Protein AF-A0A553PQ50-F1 (afdb_monomer_lite)

Foldseek 3Di:
DDLPVAFAFKAFPPDPDDSDTDGHLVVNVVCCCVPPHVQLLAGWIQQRQPRDIDGCNPHSCVNVVVNVVSVVVVVVVVVVVVVVVVVVVQVVDQLAAPPPRDTDSDVVVSVQVVCVVVVPCWDAAPPDRDIGNDPVVNVLVNLQVCVVVVNDAFDADPVPRDGHSDPVRSVLVVLVVVQPFPAAPVPRDTDSDPVVSVQCCQVPVDPDQPDADPVPRGGGSDPVVNVVCCLVPVQDQPCAAPPPRDGHSDPVVNVLVVCVVVVDFPDADPVDRDTHSDPVVNVVCCCPVVPPDDDDDDDDDDDDDPPPPDD

Secondary structure (DSSP, 8-state):
--GGGG---EEBSS-SS---EESSHHHHHHHHHHHT-S-GGG-EEE-TTT--EEE-SS-TTHHHHHHHHHHHHHHHHHHHHHHHHHHHHHHH--EE-TTT--EESSHHHHHHHHHHHH-TT-EE-TTSS-EES-HHHHHHHHHHHHHHTTSSPPEE-TTT--EESSHHHHHHHHTTTS---EE-TTT--EESSHHHHHHHHHHHT-----EE-TTT--EESSHHHHHHHHHHHTS---EE-TTT--EESSHHHHHHHHHHHH----EE-SSSS-EES-HHHHHHHHHHHS-TTS--------PPPS-SS--

Sequence (311 aa):
MRDYHLRGQFRCLYCESSNHIFKFPHEILDHYRTSHSSNVQDCRVHCPACQNILDLSEDPNTLASHYRECVWAKKRQRFKVTIQKRRETRKNDEFVCSECGKRYKSGQQLQFHMKTHTGEGMLFCPHCSYKTPNPSSLKLHVAKHLRDQGILPKEMCDLCGVEVRDKSSLKSHMNTHETQRWNCTFCDRPFKSQRYLDCHVARFHDKSETFKCDVCAKGFSTTFLLKDHKRRNHQERTFKCAHCGKMMYSKNNLIAHERIHTGENPYSCQLCDYTCKSSSTLSLHRKFIHNHGKNLTDHPLQIPDKNELLN

InterPro domains:
  IPR013087 Zinc finger C2H2-type [PF00096] (157-177)
  IPR013087 Zinc finger C2H2-type [PF00096] (211-234)
  IPR013087 Zinc finger C2H2-type [PF00096] (239-261)
  IPR013087 Zinc finger C2H2-type [PF13912] (95-117)
  IPR013087 Zinc finger C2H2-type [PS00028] (97-117)
  IPR013087 Zinc finger C2H2-type [PS00028] (157-177)
  IPR013087 Zinc finger C2H2-type [PS00028] (184-205)
  IPR013087 Zinc finger C2H2-type [PS00028] (241-261)
  IPR013087 Zinc finger C2H2-type [PS00028] (269-290)
  IPR013087 Zinc finger C2H2-type [PS50157] (95-122)
  IPR013087 Zinc finger C2H2-type [PS50157] (155-182)
  IPR013087 Zinc finger C2H2-type [PS50157] (211-239)
  IPR013087 Zinc finger C2H2-type [PS50157] (239-266)
  IPR013087 Zinc finger C2H2-type [PS50157] (267-295)
  IPR013087 Zinc finger C2H2-type [SM00355] (10-36)
  IPR013087 Zinc finger C2H2-type [SM00355] (95-117)
  IPR013087 Zinc finger C2H2-type [SM00355] (123-145)
  IPR013087 Zinc finger C2H2-type [SM00355] (155-177)
  IPR013087 Zinc finger C2H2-type [SM00355] (182-205)
  IPR013087 Zinc finger C2H2-type [SM00355] (211-234)

Structure (mmCIF, N/CA/C/O backbone):
data_AF-A0A553PQ50-F1
#
_entry.id   AF-A0A553PQ50-F1
#
loop_
_atom_site.group_PDB
_atom_site.id
_atom_site.type_symbol
_atom_site.label_atom_id
_atom_site.label_alt_id
_atom_site.label_comp_id
_atom_site.label_asym_id
_atom_site.label_entity_id
_atom_site.label_seq_id
_atom_site.pdbx_PDB_ins_code
_atom_site.Cartn_x
_atom_site.Cartn_y
_atom_site.Cartn_z
_atom_site.occupancy
_atom_site.B_iso_or_equiv
_atom_site.auth_seq_id
_atom_site.auth_comp_id
_atom_site.auth_asym_id
_atom_site.auth_atom_id
_atom_site.pdbx_PDB_model_num
ATOM 1 N N . MET A 1 1 ? 27.580 9.998 -26.526 1.00 39.69 1 MET A N 1
ATOM 2 C CA . MET A 1 1 ? 26.784 8.869 -25.983 1.00 39.69 1 MET A CA 1
ATOM 3 C C . MET A 1 1 ? 27.608 7.603 -26.148 1.00 39.69 1 MET A C 1
ATOM 5 O O . MET A 1 1 ? 28.292 7.483 -27.147 1.00 39.69 1 MET A O 1
ATOM 9 N N . ARG A 1 2 ? 27.662 6.719 -25.150 1.00 37.12 2 ARG A N 1
ATOM 10 C CA . ARG A 1 2 ? 28.652 5.630 -25.114 1.00 37.12 2 ARG A CA 1
ATOM 11 C C . ARG A 1 2 ? 28.293 4.488 -26.095 1.00 37.12 2 ARG A C 1
ATOM 13 O O . ARG A 1 2 ? 27.432 3.670 -25.778 1.00 37.12 2 ARG A O 1
ATOM 20 N N . ASP A 1 3 ? 28.983 4.394 -27.235 1.00 40.25 3 ASP A N 1
ATOM 21 C CA . ASP A 1 3 ? 28.767 3.412 -28.326 1.00 40.25 3 ASP A CA 1
ATOM 22 C C . ASP A 1 3 ? 29.141 1.943 -28.009 1.00 40.25 3 ASP A C 1
ATOM 24 O O . ASP A 1 3 ? 29.137 1.082 -28.890 1.00 40.25 3 ASP A O 1
ATOM 28 N N . TYR A 1 4 ? 29.373 1.585 -26.737 1.00 47.25 4 TYR A N 1
ATOM 29 C CA . TYR A 1 4 ? 29.719 0.212 -26.318 1.00 47.25 4 TYR A CA 1
ATOM 30 C C . TYR A 1 4 ? 28.674 -0.860 -26.693 1.00 47.25 4 TYR A C 1
ATOM 32 O O . TYR A 1 4 ? 28.953 -2.053 -26.597 1.00 47.25 4 TYR A O 1
ATOM 40 N N . HIS A 1 5 ? 27.470 -0.456 -27.108 1.00 53.69 5 HIS A N 1
ATOM 41 C CA . HIS A 1 5 ? 26.366 -1.355 -27.459 1.00 53.69 5 HIS A CA 1
ATOM 42 C C . HIS A 1 5 ? 26.395 -1.813 -28.927 1.00 53.69 5 HIS A C 1
ATOM 44 O O . HIS A 1 5 ? 25.582 -2.655 -29.301 1.00 53.69 5 HIS A O 1
ATOM 50 N N . LEU A 1 6 ? 27.323 -1.286 -29.738 1.00 58.38 6 LEU A N 1
ATOM 51 C CA . LEU A 1 6 ? 27.458 -1.601 -31.165 1.00 58.38 6 LEU A CA 1
ATOM 52 C C . LEU A 1 6 ? 28.662 -2.470 -31.513 1.00 58.38 6 LEU A C 1
ATOM 54 O O . LEU A 1 6 ? 29.068 -2.540 -32.670 1.00 58.38 6 LEU A O 1
ATOM 58 N N . ARG A 1 7 ? 29.213 -3.172 -30.526 1.00 63.84 7 ARG A N 1
ATOM 59 C CA . ARG A 1 7 ? 30.309 -4.104 -30.768 1.00 63.84 7 ARG A CA 1
ATOM 60 C C . ARG A 1 7 ? 29.831 -5.255 -31.665 1.00 63.84 7 ARG A C 1
ATOM 62 O O . ARG A 1 7 ? 28.860 -5.940 -31.337 1.00 63.84 7 ARG A O 1
ATOM 69 N N . GLY A 1 8 ? 30.497 -5.453 -32.795 1.00 68.50 8 GLY A N 1
ATOM 70 C CA . GLY A 1 8 ? 30.198 -6.487 -33.790 1.00 68.50 8 GLY A CA 1
ATOM 71 C C . GLY A 1 8 ? 31.472 -6.988 -34.471 1.00 68.50 8 GLY A C 1
ATOM 72 O O . GLY A 1 8 ? 32.561 -6.548 -34.121 1.00 68.50 8 GLY A O 1
ATOM 73 N N . GLN A 1 9 ? 31.347 -7.933 -35.403 1.00 76.50 9 GLN A N 1
ATOM 74 C CA . GLN A 1 9 ? 32.441 -8.330 -36.299 1.00 76.50 9 GLN A CA 1
ATOM 75 C C . GLN A 1 9 ? 32.104 -7.830 -37.705 1.00 76.50 9 GLN A C 1
ATOM 77 O O . GLN A 1 9 ? 31.418 -8.523 -38.453 1.00 76.50 9 GLN A O 1
ATOM 82 N N . PHE A 1 10 ? 32.524 -6.611 -38.034 1.00 71.25 10 PHE A N 1
ATOM 83 C CA . PHE A 1 10 ? 32.311 -6.015 -39.355 1.00 71.25 10 PHE A CA 1
ATOM 84 C C . PHE A 1 10 ? 33.484 -6.381 -40.266 1.00 71.25 10 PHE A C 1
ATOM 86 O O . PHE A 1 10 ? 34.632 -6.347 -39.827 1.00 71.25 10 PHE A O 1
ATOM 93 N N . ARG A 1 11 ? 33.203 -6.751 -41.516 1.00 71.44 11 ARG A N 1
ATOM 94 C CA . ARG A 1 11 ? 34.217 -7.143 -42.506 1.00 71.44 11 ARG A CA 1
ATOM 95 C C . ARG A 1 11 ? 34.053 -6.307 -43.766 1.00 71.44 11 ARG A C 1
ATOM 97 O O . ARG A 1 11 ? 32.920 -6.096 -44.200 1.00 71.44 11 ARG A O 1
ATOM 104 N N . CYS A 1 12 ? 35.169 -5.839 -44.318 1.00 68.75 12 CYS A N 1
ATOM 105 C CA . CYS A 1 12 ? 35.185 -5.133 -45.596 1.00 68.75 12 CYS A CA 1
ATOM 106 C C . CYS A 1 12 ? 34.974 -6.133 -46.738 1.00 68.75 12 CYS A C 1
ATOM 108 O O . CYS A 1 12 ? 35.601 -7.189 -46.749 1.00 68.75 12 CYS A O 1
ATOM 110 N N . LEU A 1 13 ? 34.093 -5.801 -47.682 1.00 67.62 13 LEU A N 1
ATOM 111 C CA . LEU A 1 13 ? 33.794 -6.635 -48.849 1.00 67.62 13 LEU A CA 1
ATOM 112 C C . LEU A 1 13 ? 34.764 -6.439 -50.023 1.00 67.62 13 LEU A C 1
ATOM 114 O O . LEU A 1 13 ? 34.753 -7.241 -50.946 1.00 67.62 13 LEU A O 1
ATOM 118 N N . TYR A 1 14 ? 35.598 -5.397 -49.983 1.00 67.25 14 TYR A N 1
ATOM 119 C CA . TYR A 1 14 ? 36.472 -4.980 -51.088 1.00 67.25 14 TYR A CA 1
ATOM 120 C C . TYR A 1 14 ? 37.942 -5.380 -50.874 1.00 67.25 14 TYR A C 1
ATOM 122 O O . TYR A 1 14 ? 38.791 -5.122 -51.724 1.00 67.25 14 TYR A O 1
ATOM 130 N N . CYS A 1 15 ? 38.256 -6.020 -49.744 1.00 68.00 15 CYS A N 1
ATOM 131 C CA . CYS A 1 15 ? 39.569 -6.592 -49.461 1.00 68.00 15 CYS A CA 1
ATOM 132 C C . CYS A 1 15 ? 39.509 -8.112 -49.638 1.00 68.00 15 CYS A C 1
ATOM 134 O O . CYS A 1 15 ? 39.117 -8.825 -48.717 1.00 68.00 15 CYS A O 1
ATOM 136 N N . GLU A 1 16 ? 39.912 -8.627 -50.800 1.00 55.59 16 GLU A N 1
ATOM 137 C CA . GLU A 1 16 ? 39.861 -10.073 -51.084 1.00 55.59 16 GLU A CA 1
ATOM 138 C C . GLU A 1 16 ? 40.948 -10.897 -50.361 1.00 55.59 16 GLU A C 1
ATOM 140 O O . GLU A 1 16 ? 40.916 -12.125 -50.393 1.00 55.59 16 GLU A O 1
ATOM 145 N N . SER A 1 17 ? 41.894 -10.261 -49.660 1.00 52.09 17 SER A N 1
ATOM 146 C CA . SER A 1 17 ? 43.064 -10.946 -49.079 1.00 52.09 17 SER A CA 1
ATOM 147 C C . SER A 1 17 ? 43.428 -10.551 -47.643 1.00 52.09 17 SER A C 1
ATOM 149 O O . SER A 1 17 ? 44.344 -11.136 -47.063 1.00 52.09 17 SER A O 1
ATOM 151 N N . SER A 1 18 ? 42.694 -9.635 -47.007 1.00 52.84 18 SER A N 1
ATOM 152 C CA . SER A 1 18 ? 42.950 -9.243 -45.619 1.00 52.84 18 SER A CA 1
ATOM 153 C C . SER A 1 18 ? 41.698 -9.377 -44.750 1.00 52.84 18 SER A C 1
ATOM 155 O O . SER A 1 18 ? 40.698 -8.683 -44.913 1.00 52.84 18 SER A O 1
ATOM 157 N N . ASN A 1 19 ? 41.763 -10.294 -43.778 1.00 57.00 19 ASN A N 1
ATOM 158 C CA . ASN A 1 19 ? 40.753 -10.520 -42.735 1.00 57.00 19 ASN A CA 1
ATOM 159 C C . ASN A 1 19 ? 40.689 -9.334 -41.745 1.00 57.00 19 ASN A C 1
ATOM 161 O 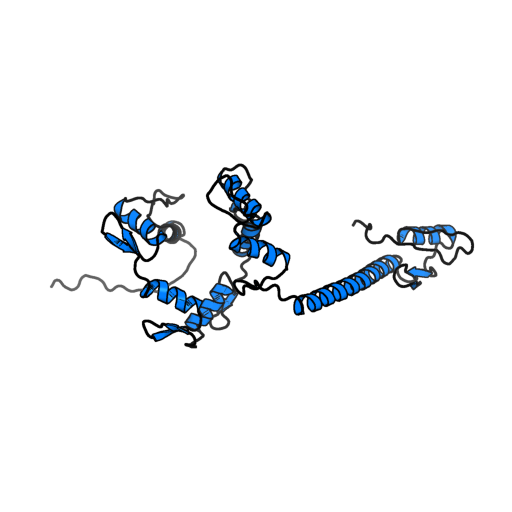O . ASN A 1 19 ? 40.870 -9.502 -40.537 1.00 57.00 19 ASN A O 1
ATOM 165 N N . HIS A 1 20 ? 40.452 -8.115 -42.228 1.00 63.72 20 HIS A N 1
ATOM 166 C CA . HIS A 1 20 ? 40.243 -6.965 -41.359 1.00 63.72 20 HIS A CA 1
ATOM 167 C C . HIS A 1 20 ? 38.861 -7.072 -40.707 1.00 63.72 20 HIS A C 1
ATOM 169 O O . HIS A 1 20 ? 37.821 -6.882 -41.340 1.00 63.72 20 HIS A O 1
ATOM 175 N N . ILE A 1 21 ? 38.864 -7.431 -39.421 1.00 68.81 21 ILE A N 1
ATOM 176 C CA . ILE A 1 21 ? 37.671 -7.475 -38.577 1.00 68.81 21 ILE A CA 1
ATOM 177 C C . ILE A 1 21 ? 37.628 -6.194 -37.754 1.00 68.81 21 ILE A C 1
ATOM 179 O O . ILE A 1 21 ? 38.450 -5.987 -36.860 1.00 68.81 21 ILE A O 1
ATOM 183 N N . PHE A 1 22 ? 36.620 -5.373 -38.015 1.00 75.62 22 PHE A N 1
ATOM 184 C CA . PHE A 1 22 ? 36.361 -4.147 -37.276 1.00 75.62 22 PHE A CA 1
ATOM 185 C C . PHE A 1 22 ? 35.347 -4.409 -36.164 1.00 75.62 22 PHE A C 1
ATOM 187 O O . PHE A 1 22 ? 34.408 -5.197 -36.322 1.00 75.62 22 PHE A O 1
ATOM 194 N N . LYS A 1 23 ? 35.555 -3.776 -35.009 1.00 71.06 23 LYS A N 1
ATOM 195 C CA . LYS A 1 23 ? 34.720 -3.950 -33.813 1.00 71.06 23 LYS A CA 1
ATOM 196 C C . LYS A 1 23 ? 33.547 -2.983 -33.804 1.00 71.06 23 LYS A C 1
ATOM 198 O O . LYS A 1 23 ? 32.521 -3.306 -33.198 1.00 71.06 23 LYS A O 1
ATOM 203 N N . PHE A 1 24 ? 33.689 -1.834 -34.459 1.00 73.69 24 PHE A N 1
ATOM 204 C CA . PHE A 1 24 ? 32.673 -0.790 -34.504 1.00 73.69 24 PHE A CA 1
ATOM 205 C C . PHE A 1 24 ? 32.328 -0.364 -35.941 1.00 73.69 24 PHE A C 1
ATOM 207 O O . PHE A 1 24 ? 33.191 -0.402 -36.816 1.00 73.69 24 PHE A O 1
ATOM 214 N N . PRO A 1 25 ? 31.085 0.105 -36.185 1.00 69.94 25 PRO A N 1
ATOM 215 C CA . PRO A 1 25 ? 30.659 0.583 -37.504 1.00 69.94 25 PRO A CA 1
ATOM 216 C C . PRO A 1 25 ? 31.493 1.736 -38.080 1.00 69.94 25 PRO A C 1
ATOM 218 O O . PRO A 1 25 ? 31.626 1.833 -39.292 1.00 69.94 25 PRO A O 1
ATOM 221 N N . HIS A 1 26 ? 32.046 2.618 -37.240 1.00 72.19 26 HIS A N 1
ATOM 222 C CA . HIS A 1 26 ? 32.852 3.745 -37.724 1.00 72.19 26 HIS A CA 1
ATOM 223 C C . HIS A 1 26 ? 34.223 3.289 -38.247 1.00 72.19 26 HIS A C 1
ATOM 225 O O . HIS A 1 26 ? 34.687 3.800 -39.255 1.00 72.19 26 HIS A O 1
ATOM 231 N N . GLU A 1 27 ? 34.828 2.270 -37.627 1.00 73.88 27 GLU A N 1
ATOM 232 C CA . GLU A 1 27 ? 36.163 1.780 -37.999 1.00 73.88 27 GLU A CA 1
ATOM 233 C C . GLU A 1 27 ? 36.188 1.199 -39.424 1.00 73.88 27 GLU A C 1
ATOM 235 O O . GLU A 1 27 ? 37.148 1.404 -40.160 1.00 73.88 27 GLU A O 1
ATOM 240 N N . ILE A 1 28 ? 35.121 0.502 -39.836 1.00 73.75 28 ILE A N 1
ATOM 241 C CA . ILE A 1 28 ? 35.016 -0.036 -41.201 1.00 73.75 28 ILE A CA 1
ATOM 242 C C . ILE A 1 28 ? 34.758 1.064 -42.240 1.00 73.75 28 ILE A C 1
ATOM 244 O O . ILE A 1 28 ? 35.272 0.989 -43.355 1.00 73.75 28 ILE A O 1
ATOM 248 N N . LEU A 1 29 ? 34.006 2.103 -41.868 1.00 71.56 29 LEU A N 1
ATOM 249 C CA . LEU A 1 29 ? 33.758 3.266 -42.721 1.00 71.56 29 LEU A CA 1
ATOM 250 C C . LEU A 1 29 ? 35.037 4.079 -42.948 1.00 71.56 29 LEU A C 1
ATOM 252 O O . LEU A 1 29 ? 35.326 4.468 -44.078 1.00 71.56 29 LEU A O 1
ATOM 256 N N . ASP A 1 30 ? 35.828 4.290 -41.896 1.00 73.62 30 ASP A N 1
ATOM 257 C CA . ASP A 1 30 ? 37.112 4.989 -41.987 1.00 73.62 30 ASP A CA 1
ATOM 258 C C . ASP A 1 30 ? 38.142 4.175 -42.784 1.00 73.62 30 ASP A C 1
ATOM 260 O O . ASP A 1 30 ? 38.882 4.732 -43.598 1.00 73.62 30 ASP A O 1
ATOM 264 N N . HIS A 1 31 ? 38.145 2.846 -42.639 1.00 77.38 31 HIS A N 1
ATOM 265 C CA . HIS A 1 31 ? 38.958 1.965 -43.478 1.00 77.38 31 HIS A CA 1
ATOM 266 C C . HIS A 1 31 ? 38.579 2.055 -44.965 1.00 77.38 31 HIS A C 1
ATOM 268 O O . HIS A 1 31 ? 39.462 2.205 -45.808 1.00 77.38 31 HIS A O 1
ATOM 274 N N . TYR A 1 32 ? 37.284 2.038 -45.305 1.00 71.50 32 TYR A N 1
ATOM 275 C CA . TYR A 1 32 ? 36.842 2.169 -46.699 1.00 71.50 32 TYR A CA 1
ATOM 276 C C . TYR A 1 32 ? 37.258 3.513 -47.315 1.00 71.50 32 TYR A C 1
ATOM 278 O O . TYR A 1 32 ? 37.795 3.546 -48.425 1.00 71.50 32 TYR A O 1
ATOM 286 N N . ARG A 1 33 ? 37.092 4.607 -46.557 1.00 72.38 33 ARG A N 1
ATOM 287 C CA . ARG A 1 33 ? 37.482 5.967 -46.972 1.00 72.38 33 ARG A CA 1
ATOM 288 C C . ARG A 1 33 ? 38.969 6.113 -47.268 1.00 72.38 33 ARG A C 1
ATOM 290 O O . ARG A 1 33 ? 39.347 6.883 -48.142 1.00 72.38 33 ARG A O 1
ATOM 297 N N . THR A 1 34 ? 39.800 5.413 -46.504 1.00 74.56 34 THR A N 1
ATOM 298 C CA . THR A 1 34 ? 41.263 5.515 -46.585 1.00 74.56 34 THR A CA 1
ATOM 299 C C . THR A 1 34 ? 41.877 4.528 -47.572 1.00 74.56 34 THR A C 1
ATOM 301 O O . THR A 1 34 ? 42.921 4.829 -48.140 1.00 74.56 34 THR A O 1
ATOM 304 N N . SER A 1 35 ? 41.249 3.366 -47.782 1.00 73.00 35 SER A N 1
ATOM 305 C CA . SER A 1 35 ? 41.854 2.243 -48.516 1.00 73.00 35 SER A CA 1
ATOM 306 C C . SER A 1 35 ? 41.214 1.958 -49.880 1.00 73.00 35 SER A C 1
ATOM 308 O O . SER A 1 35 ? 41.846 1.299 -50.701 1.00 73.00 35 SER A O 1
ATOM 310 N N . HIS A 1 36 ? 39.986 2.428 -50.141 1.00 71.62 36 HIS A N 1
ATOM 311 C CA . HIS A 1 36 ? 39.254 2.106 -51.376 1.00 71.62 36 HIS A CA 1
ATOM 312 C C . HIS A 1 36 ? 38.757 3.338 -52.134 1.00 71.62 36 HIS A C 1
ATOM 314 O O . HIS A 1 36 ? 39.056 3.485 -53.315 1.00 71.62 36 HIS A O 1
ATOM 320 N N . SER A 1 37 ? 38.002 4.226 -51.485 1.00 68.06 37 SER A N 1
ATOM 321 C CA . SER A 1 37 ? 37.485 5.441 -52.123 1.00 68.06 37 SER A CA 1
ATOM 322 C C . SER A 1 37 ? 37.108 6.482 -51.080 1.00 68.06 37 SER A C 1
ATOM 324 O O . SER A 1 37 ? 36.433 6.171 -50.100 1.00 68.06 37 SER A O 1
ATOM 326 N N . SER A 1 38 ? 37.474 7.741 -51.324 1.00 61.09 38 SER A N 1
ATOM 327 C CA . SER A 1 38 ? 37.034 8.882 -50.515 1.00 61.09 38 SER A CA 1
ATOM 328 C C . SER A 1 38 ? 35.525 9.142 -50.631 1.00 61.09 38 SER A C 1
ATOM 330 O O . SER A 1 38 ? 34.949 9.775 -49.743 1.00 61.09 38 SER A O 1
ATOM 332 N N . ASN A 1 39 ? 34.871 8.621 -51.679 1.00 61.19 39 ASN A N 1
ATOM 333 C CA . ASN A 1 39 ? 33.424 8.671 -51.849 1.00 61.19 39 ASN A CA 1
ATOM 334 C C . ASN A 1 39 ? 32.764 7.392 -51.297 1.00 61.19 39 ASN A C 1
ATOM 336 O O . ASN A 1 39 ? 32.959 6.293 -51.816 1.00 61.19 39 ASN A O 1
ATOM 340 N N . VAL A 1 40 ? 31.961 7.547 -50.240 1.00 60.84 40 VAL A N 1
ATOM 341 C CA . VAL A 1 40 ? 31.253 6.450 -49.547 1.00 60.84 40 VAL A CA 1
ATOM 342 C C . VAL A 1 40 ? 29.993 6.009 -50.314 1.00 60.84 40 VAL A C 1
ATOM 344 O O . VAL A 1 40 ? 29.354 5.043 -49.910 1.00 60.84 40 VAL A O 1
ATOM 347 N N . GLN A 1 41 ? 29.659 6.667 -51.435 1.00 58.38 41 GLN A N 1
ATOM 348 C CA . GLN A 1 41 ? 28.429 6.418 -52.194 1.00 58.38 41 GLN A CA 1
ATOM 349 C C . GLN A 1 41 ? 28.263 4.981 -52.710 1.00 58.38 41 GLN A C 1
ATOM 351 O O . GLN A 1 41 ? 27.136 4.537 -52.859 1.00 58.38 41 GLN A O 1
ATOM 356 N N . ASP A 1 42 ? 29.359 4.242 -52.905 1.00 60.31 42 ASP A N 1
ATOM 357 C CA . ASP A 1 42 ? 29.334 2.838 -53.342 1.00 60.31 42 ASP A CA 1
ATOM 358 C C . ASP A 1 42 ? 29.702 1.848 -52.222 1.00 60.31 42 ASP A C 1
ATOM 360 O O . ASP A 1 42 ? 29.974 0.674 -52.481 1.00 60.31 42 ASP A O 1
ATOM 364 N N . CYS A 1 43 ? 29.769 2.301 -50.965 1.00 65.25 43 CYS A N 1
ATOM 365 C CA . CYS A 1 43 ? 30.226 1.475 -49.852 1.00 65.25 43 CYS A CA 1
ATOM 366 C C . CYS A 1 43 ? 29.149 0.467 -49.427 1.00 65.25 43 CYS A C 1
ATOM 368 O O . CYS A 1 43 ? 28.159 0.823 -48.782 1.00 65.25 43 CYS A O 1
ATOM 370 N N . ARG A 1 44 ? 29.377 -0.815 -49.737 1.00 69.19 44 ARG A N 1
ATOM 371 C CA . ARG A 1 44 ? 28.526 -1.930 -49.300 1.00 69.19 44 ARG A CA 1
ATOM 372 C C . ARG A 1 44 ? 29.138 -2.678 -48.124 1.00 69.19 44 ARG A C 1
ATOM 374 O O . ARG A 1 44 ? 30.275 -3.144 -48.191 1.00 69.19 44 ARG A O 1
ATOM 381 N N . VAL A 1 45 ? 28.367 -2.842 -47.048 1.00 68.56 45 VAL A N 1
ATOM 382 C CA . VAL A 1 45 ? 28.823 -3.520 -45.822 1.00 68.56 45 VAL A CA 1
ATOM 383 C C . VAL A 1 45 ? 27.804 -4.560 -45.360 1.00 68.56 45 VAL A C 1
ATOM 385 O O . VAL A 1 45 ? 26.602 -4.300 -45.328 1.00 68.56 45 VAL A O 1
ATOM 388 N N . HIS A 1 46 ? 28.275 -5.739 -44.942 1.00 70.25 46 HIS A N 1
ATOM 389 C CA . HIS A 1 46 ? 27.418 -6.732 -44.290 1.00 70.25 46 HIS A CA 1
ATOM 390 C C . HIS A 1 46 ? 27.090 -6.339 -42.850 1.00 70.25 46 HIS A C 1
ATOM 392 O O . HIS A 1 46 ? 27.975 -6.086 -42.030 1.00 70.25 46 HIS A O 1
ATOM 398 N N . CYS A 1 47 ? 25.807 -6.406 -42.500 1.00 72.75 47 CYS A N 1
ATOM 399 C CA . CYS A 1 47 ? 25.368 -6.304 -41.116 1.00 72.75 47 CYS A CA 1
ATOM 400 C C . CYS A 1 47 ? 25.733 -7.588 -40.335 1.00 72.75 47 CYS A C 1
ATOM 402 O O . CYS A 1 47 ? 25.203 -8.655 -40.650 1.00 72.75 47 CYS A O 1
ATOM 404 N N . PRO A 1 48 ? 26.532 -7.532 -39.251 1.00 69.19 48 PRO A N 1
ATOM 405 C CA . PRO A 1 48 ? 26.921 -8.730 -38.493 1.00 69.19 48 PRO A CA 1
ATOM 406 C C . PRO A 1 48 ? 25.742 -9.443 -37.817 1.00 69.19 48 PRO A C 1
ATOM 408 O O . PRO A 1 48 ? 25.842 -10.608 -37.435 1.00 69.19 48 PRO A O 1
ATOM 411 N N . ALA A 1 49 ? 24.621 -8.738 -37.627 1.00 69.56 49 ALA A N 1
ATOM 412 C CA . ALA A 1 49 ? 23.443 -9.292 -36.979 1.00 69.56 49 ALA A CA 1
ATOM 413 C C . ALA A 1 49 ? 22.540 -10.056 -37.955 1.00 69.56 49 ALA A C 1
ATOM 415 O O . ALA A 1 49 ? 22.071 -11.126 -37.578 1.00 69.56 49 ALA A O 1
ATOM 416 N N . CYS A 1 50 ? 22.259 -9.549 -39.157 1.00 72.75 50 CYS A N 1
ATOM 417 C CA . CYS A 1 50 ? 21.329 -10.178 -40.113 1.00 72.75 50 CYS A CA 1
ATOM 418 C C . CYS A 1 50 ? 21.983 -10.682 -41.404 1.00 72.75 50 CYS A C 1
ATOM 420 O O . CYS A 1 50 ? 21.293 -11.322 -42.182 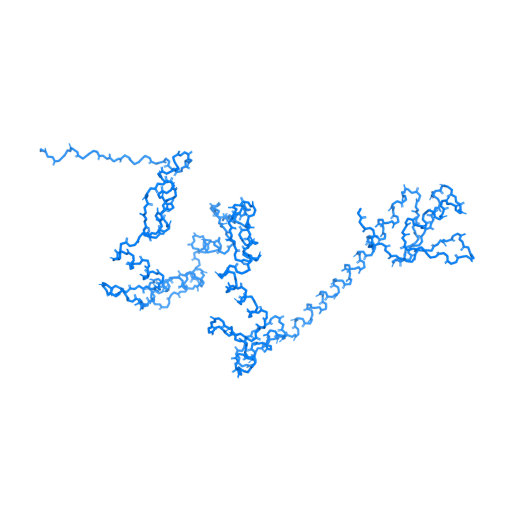1.00 72.75 50 CYS A O 1
ATOM 422 N N . GLN A 1 51 ? 23.275 -10.418 -41.613 1.00 69.12 51 GLN A N 1
ATOM 423 C CA . GLN A 1 51 ? 24.044 -10.715 -42.830 1.00 69.12 51 GLN A CA 1
ATOM 424 C C . GLN A 1 51 ? 23.562 -10.003 -44.106 1.00 69.12 51 GLN A C 1
ATOM 426 O O . GLN A 1 51 ? 24.209 -10.131 -45.142 1.00 69.12 51 GLN A O 1
ATOM 431 N N . ASN A 1 52 ? 22.512 -9.179 -44.037 1.00 72.44 52 ASN A N 1
ATOM 432 C CA . ASN A 1 52 ? 22.082 -8.355 -45.165 1.00 72.44 52 ASN A CA 1
ATOM 433 C C . ASN A 1 52 ? 23.166 -7.339 -45.549 1.00 72.44 52 ASN A C 1
ATOM 435 O O . ASN A 1 52 ? 23.856 -6.796 -44.679 1.00 72.44 52 ASN A O 1
ATOM 439 N N . ILE A 1 53 ? 23.287 -7.096 -46.853 1.00 69.38 53 ILE A N 1
ATOM 440 C CA . ILE A 1 53 ? 24.153 -6.065 -47.425 1.00 69.38 53 ILE A CA 1
ATOM 441 C C . ILE A 1 53 ? 23.421 -4.729 -47.307 1.00 69.38 53 ILE A C 1
ATOM 443 O O . ILE A 1 53 ? 22.260 -4.623 -47.699 1.00 69.38 53 ILE A O 1
ATOM 447 N N . LEU A 1 54 ? 24.093 -3.736 -46.736 1.00 69.50 54 LEU A N 1
ATOM 448 C CA . LEU A 1 54 ? 23.603 -2.367 -46.641 1.00 69.50 54 LEU A CA 1
ATOM 449 C C . LEU A 1 54 ? 24.378 -1.503 -47.624 1.00 69.50 54 LEU A C 1
ATOM 451 O O . LEU A 1 54 ? 25.610 -1.553 -47.632 1.00 69.50 54 LEU A O 1
ATOM 455 N N . ASP A 1 55 ? 23.640 -0.739 -48.420 1.00 66.62 55 ASP A N 1
ATOM 456 C CA . ASP A 1 55 ? 24.179 0.312 -49.272 1.00 66.62 55 ASP A CA 1
ATOM 457 C C . ASP A 1 55 ? 24.209 1.618 -48.466 1.00 66.62 55 ASP A C 1
ATOM 459 O O . ASP A 1 55 ? 23.196 2.006 -47.880 1.00 66.62 55 ASP A O 1
ATOM 463 N N . LEU A 1 56 ? 25.384 2.238 -48.349 1.00 64.69 56 LEU A N 1
ATOM 464 C CA . LEU A 1 56 ? 25.602 3.432 -47.524 1.00 64.69 56 LEU A CA 1
ATOM 465 C C . LEU A 1 56 ? 25.608 4.717 -48.363 1.00 64.69 56 LEU A C 1
ATOM 467 O O . LEU A 1 56 ? 26.127 5.739 -47.908 1.00 64.69 56 LEU A O 1
ATOM 471 N N . SER A 1 57 ? 25.010 4.661 -49.558 1.00 58.47 57 SER A N 1
ATOM 472 C CA . SER A 1 57 ? 24.980 5.747 -50.538 1.00 58.47 57 SER A CA 1
ATOM 473 C C . SER A 1 57 ? 24.362 7.060 -50.044 1.00 58.47 57 SER A C 1
ATOM 475 O O . SER A 1 57 ? 24.768 8.131 -50.499 1.00 58.47 57 SER A O 1
ATOM 477 N N . GLU A 1 58 ? 23.429 6.997 -49.087 1.00 54.75 58 GLU A N 1
ATOM 478 C CA . GLU A 1 58 ? 22.633 8.153 -48.647 1.00 54.75 58 GLU A CA 1
ATOM 479 C C . GLU A 1 58 ? 23.090 8.791 -47.316 1.00 54.75 58 GLU A C 1
ATOM 481 O O . GLU A 1 58 ? 23.023 10.011 -47.178 1.00 54.75 58 GLU A O 1
ATOM 486 N N . ASP A 1 59 ? 23.575 8.020 -46.332 1.00 61.94 59 ASP A N 1
ATOM 487 C CA . ASP A 1 59 ? 24.068 8.558 -45.047 1.00 61.94 59 ASP A CA 1
ATOM 488 C C . ASP A 1 59 ? 25.015 7.562 -44.341 1.00 61.94 59 ASP A C 1
ATOM 490 O O . ASP A 1 59 ? 24.599 6.446 -44.024 1.00 61.94 59 ASP A O 1
ATOM 494 N N . PRO A 1 60 ? 26.260 7.945 -43.992 1.00 60.25 60 PRO A N 1
ATOM 495 C CA . PRO A 1 60 ? 27.205 7.096 -43.255 1.00 60.25 60 PRO A CA 1
ATOM 496 C C . PRO A 1 60 ? 26.693 6.572 -41.897 1.00 60.25 60 PRO A C 1
ATOM 498 O O . PRO A 1 60 ? 27.189 5.559 -41.399 1.00 60.25 60 PRO A O 1
ATOM 501 N N . ASN A 1 61 ? 25.705 7.222 -41.269 1.00 65.75 61 ASN A N 1
ATOM 502 C CA . ASN A 1 61 ? 25.138 6.775 -39.990 1.00 65.75 61 ASN A CA 1
ATOM 503 C C . ASN A 1 61 ? 24.097 5.651 -40.133 1.00 65.75 61 ASN A C 1
ATOM 505 O O . ASN A 1 61 ? 23.724 5.031 -39.125 1.00 65.75 61 ASN A O 1
ATOM 509 N N . THR A 1 62 ? 23.658 5.338 -41.357 1.00 70.00 62 THR A N 1
ATOM 510 C CA . THR A 1 62 ? 22.670 4.281 -41.643 1.00 70.00 62 THR A CA 1
ATOM 511 C C . THR A 1 62 ? 23.129 2.909 -41.157 1.00 70.00 62 THR A C 1
ATOM 513 O O . THR A 1 62 ? 22.332 2.185 -40.559 1.00 70.00 62 THR A O 1
ATOM 516 N N . LEU A 1 63 ? 24.423 2.578 -41.276 1.00 69.81 63 LEU A N 1
ATOM 517 C CA . LEU A 1 63 ? 24.981 1.318 -40.768 1.00 69.81 63 LEU A CA 1
ATOM 518 C C . LEU A 1 63 ? 24.807 1.185 -39.248 1.00 69.81 63 LEU A C 1
ATOM 520 O O . LEU A 1 63 ? 24.379 0.143 -38.742 1.00 69.81 63 LEU A O 1
ATOM 524 N N . ALA A 1 64 ? 25.121 2.248 -38.503 1.00 69.06 64 ALA A N 1
ATOM 525 C CA . ALA A 1 64 ? 25.007 2.256 -37.049 1.00 69.06 64 ALA A CA 1
ATOM 526 C C . ALA A 1 64 ? 23.539 2.232 -36.596 1.00 69.06 64 ALA A C 1
ATOM 528 O O . ALA A 1 64 ? 23.211 1.528 -35.638 1.00 69.06 64 ALA A O 1
ATOM 529 N N . SER A 1 65 ? 22.655 2.961 -37.285 1.00 72.44 65 SER A N 1
ATOM 530 C CA . SER A 1 65 ? 21.214 2.968 -37.008 1.00 72.44 65 SER A CA 1
ATOM 531 C C . SER A 1 65 ? 20.580 1.596 -37.268 1.00 72.44 65 SER A C 1
ATOM 533 O O . SER A 1 65 ? 19.996 0.999 -36.360 1.00 72.44 65 SER A O 1
ATOM 535 N N . HIS A 1 66 ? 20.817 1.017 -38.448 1.00 73.38 66 HIS A N 1
ATOM 536 C CA . HIS A 1 66 ? 20.331 -0.313 -38.808 1.00 73.38 66 HIS A CA 1
ATOM 537 C C . HIS A 1 66 ? 20.851 -1.391 -37.850 1.00 73.38 66 HIS A C 1
ATOM 539 O O . HIS A 1 66 ? 20.086 -2.235 -37.381 1.00 73.38 66 HIS A O 1
ATOM 545 N N . TYR A 1 67 ? 22.146 -1.379 -37.514 1.00 70.50 67 TYR A N 1
ATOM 546 C CA . TYR A 1 67 ? 22.704 -2.374 -36.599 1.00 70.50 67 TYR A CA 1
ATOM 547 C C . TYR A 1 67 ? 22.110 -2.242 -35.185 1.00 70.50 67 TYR A C 1
ATOM 549 O O . TYR A 1 67 ? 21.782 -3.264 -34.573 1.00 70.50 67 TYR A O 1
ATOM 557 N N . ARG A 1 68 ? 21.867 -1.015 -34.684 1.00 72.25 68 ARG A N 1
ATOM 558 C CA . ARG A 1 68 ? 21.136 -0.781 -33.418 1.00 72.25 68 ARG A CA 1
ATOM 559 C C . ARG A 1 68 ? 19.750 -1.417 -33.464 1.00 72.25 68 ARG A C 1
ATOM 561 O O . ARG A 1 68 ? 19.403 -2.191 -32.567 1.00 72.25 68 ARG A O 1
ATOM 568 N N . GLU A 1 69 ? 18.976 -1.126 -34.503 1.00 74.00 69 GLU A N 1
ATOM 569 C CA . GLU A 1 69 ? 17.615 -1.638 -34.650 1.00 74.00 69 GLU A CA 1
ATOM 570 C C . GLU A 1 69 ? 17.578 -3.155 -34.819 1.00 74.00 69 GLU A C 1
ATOM 572 O O . GLU A 1 69 ? 16.796 -3.827 -34.147 1.00 74.00 69 GLU A O 1
ATOM 577 N N . CYS A 1 70 ? 18.475 -3.725 -35.623 1.00 75.38 70 CYS A N 1
ATOM 578 C CA . CYS A 1 70 ? 18.552 -5.162 -35.856 1.00 75.38 70 CYS A CA 1
ATOM 579 C C . CYS A 1 70 ? 18.949 -5.933 -34.583 1.00 75.38 70 CYS A C 1
ATOM 581 O O . CYS A 1 70 ? 18.349 -6.966 -34.256 1.00 75.38 70 CYS A O 1
ATOM 583 N N . VAL A 1 71 ? 19.928 -5.434 -33.818 1.00 69.44 71 VAL A N 1
ATOM 584 C CA . VAL A 1 71 ? 20.328 -6.024 -32.529 1.00 69.44 71 VAL A CA 1
ATOM 585 C C . VAL A 1 71 ? 19.191 -5.905 -31.511 1.00 69.44 71 VAL A C 1
ATOM 587 O O . VAL A 1 71 ? 18.892 -6.864 -30.791 1.00 69.44 71 VAL A O 1
ATOM 590 N N . TRP A 1 72 ? 18.506 -4.760 -31.464 1.00 67.44 72 TRP A N 1
ATOM 591 C CA . TRP A 1 72 ? 17.353 -4.562 -30.587 1.00 67.44 72 TRP A CA 1
ATOM 592 C C . TRP A 1 72 ? 16.156 -5.423 -30.985 1.00 67.44 72 TRP A C 1
ATOM 594 O O . TRP A 1 72 ? 15.506 -5.971 -30.097 1.00 67.44 72 TRP A O 1
ATOM 604 N N . ALA A 1 73 ? 15.887 -5.618 -32.272 1.00 70.81 73 ALA A N 1
ATOM 605 C CA . ALA A 1 73 ? 14.829 -6.491 -32.769 1.00 70.81 73 ALA A CA 1
ATOM 606 C C . ALA A 1 73 ? 15.081 -7.952 -32.368 1.00 70.81 73 ALA A C 1
ATOM 608 O O . ALA A 1 73 ? 14.206 -8.585 -31.767 1.00 70.81 73 ALA A O 1
ATOM 609 N N . LYS A 1 74 ? 16.308 -8.461 -32.564 1.00 68.69 74 LYS A N 1
ATOM 610 C CA . LYS A 1 74 ? 16.700 -9.808 -32.109 1.00 68.69 74 LYS A CA 1
ATOM 611 C C . LYS A 1 74 ? 16.627 -9.952 -30.586 1.00 68.69 74 LYS A C 1
ATOM 613 O O . LYS A 1 74 ? 16.149 -10.970 -30.079 1.00 68.69 74 LYS A O 1
ATOM 618 N N . LYS A 1 75 ? 17.034 -8.925 -29.828 1.00 65.44 75 LYS A N 1
ATOM 619 C CA . LYS A 1 75 ? 16.928 -8.912 -28.358 1.00 65.44 75 LYS A CA 1
ATOM 620 C C . LYS A 1 75 ? 15.468 -8.880 -27.888 1.00 65.44 75 LYS A C 1
ATOM 622 O O . LYS A 1 75 ? 15.122 -9.619 -26.967 1.00 65.44 75 LYS A O 1
ATOM 627 N N . ARG A 1 76 ? 14.595 -8.099 -28.539 1.00 64.94 76 ARG A N 1
ATOM 628 C CA . ARG A 1 76 ? 13.144 -8.053 -28.271 1.00 64.94 76 ARG A CA 1
ATOM 629 C C . ARG A 1 76 ? 12.475 -9.392 -28.569 1.00 64.94 76 ARG A C 1
ATOM 631 O O . ARG A 1 76 ? 11.657 -9.826 -27.766 1.00 64.94 76 ARG A O 1
ATOM 638 N N . GLN A 1 77 ? 12.834 -10.072 -29.659 1.00 63.94 77 GLN A N 1
ATOM 639 C CA . GLN A 1 77 ? 12.314 -11.410 -29.961 1.00 63.94 77 GLN A CA 1
ATOM 640 C C . GLN A 1 77 ? 12.755 -12.445 -28.920 1.00 63.94 77 GLN A C 1
ATOM 642 O O . GLN A 1 77 ? 11.904 -13.129 -28.356 1.00 63.94 77 GLN A O 1
ATOM 647 N N . ARG A 1 78 ? 14.050 -12.501 -28.569 1.00 62.69 78 ARG A N 1
ATOM 648 C CA . ARG A 1 78 ? 14.540 -13.379 -27.486 1.00 62.69 78 ARG A CA 1
ATOM 649 C C . ARG A 1 78 ? 13.824 -13.103 -26.163 1.00 62.69 78 ARG A C 1
ATOM 651 O O . ARG A 1 78 ? 13.436 -14.037 -25.462 1.00 62.69 78 ARG A O 1
ATOM 658 N N . PHE A 1 79 ? 13.606 -11.831 -25.832 1.00 59.00 79 PHE A N 1
ATOM 659 C CA . PHE A 1 79 ? 12.888 -11.431 -24.625 1.00 59.00 79 PHE A CA 1
ATOM 660 C C . PHE A 1 79 ? 11.404 -11.827 -24.662 1.00 59.00 79 PHE A C 1
ATOM 662 O O . PHE A 1 79 ? 10.910 -12.364 -23.675 1.00 59.00 79 PHE A O 1
ATOM 669 N N . LYS A 1 80 ? 10.708 -11.650 -25.796 1.00 66.75 80 LYS A N 1
ATOM 670 C CA . LYS A 1 80 ? 9.325 -12.120 -25.997 1.00 66.75 80 LYS A CA 1
ATOM 671 C C . LYS A 1 80 ? 9.216 -13.637 -25.827 1.00 66.75 80 LYS A C 1
ATOM 673 O O . LYS A 1 80 ? 8.385 -14.080 -25.043 1.00 66.75 80 LYS A O 1
ATOM 678 N N . VAL A 1 81 ? 10.108 -14.414 -26.448 1.00 67.12 81 VAL A N 1
ATOM 679 C CA . VAL A 1 81 ? 10.164 -15.881 -26.294 1.00 67.12 81 VAL A CA 1
ATOM 680 C C . VAL A 1 81 ? 10.452 -16.279 -24.842 1.00 67.12 81 VAL A C 1
ATOM 682 O O . VAL A 1 81 ? 9.848 -17.212 -24.324 1.00 67.12 81 VAL A O 1
ATOM 685 N N . THR A 1 82 ? 11.317 -15.541 -24.139 1.00 63.47 82 THR A N 1
ATOM 686 C CA . THR A 1 82 ? 11.632 -15.795 -22.720 1.00 63.47 82 THR A CA 1
ATOM 687 C C . THR A 1 82 ? 10.444 -15.482 -21.810 1.00 63.47 82 THR A C 1
ATOM 689 O O . THR A 1 82 ? 10.152 -16.240 -20.891 1.00 63.47 82 THR A O 1
ATOM 692 N N . ILE A 1 83 ? 9.740 -14.374 -22.052 1.00 61.88 83 ILE A N 1
ATOM 693 C CA . ILE A 1 83 ? 8.522 -13.996 -21.323 1.00 61.88 83 ILE A CA 1
ATOM 694 C C . ILE A 1 83 ? 7.406 -15.007 -21.591 1.00 61.88 83 ILE A C 1
ATOM 696 O O . ILE A 1 83 ? 6.699 -15.372 -20.658 1.00 61.88 83 ILE A O 1
ATOM 700 N N . GLN A 1 84 ? 7.261 -15.472 -22.832 1.00 62.19 84 GLN A N 1
ATOM 701 C CA . GLN A 1 84 ? 6.253 -16.453 -23.217 1.00 62.19 84 GLN A CA 1
ATOM 702 C C . GLN A 1 84 ? 6.536 -17.824 -22.594 1.00 62.19 84 GLN A C 1
ATOM 704 O O . GLN A 1 84 ? 5.677 -18.322 -21.873 1.00 62.19 84 GLN A O 1
ATOM 709 N N . LYS A 1 85 ? 7.777 -18.329 -22.677 1.00 58.44 85 LYS A N 1
ATOM 710 C CA . LYS A 1 85 ? 8.207 -19.530 -21.936 1.00 58.44 85 LYS A CA 1
ATOM 711 C C . LYS A 1 85 ? 7.997 -19.388 -20.426 1.00 58.44 85 LYS A C 1
ATOM 713 O O . LYS A 1 85 ? 7.536 -20.319 -19.784 1.00 58.44 85 LYS A O 1
ATOM 718 N N . ARG A 1 86 ? 8.271 -18.211 -19.844 1.00 54.84 86 ARG A N 1
ATOM 719 C CA . ARG A 1 86 ? 8.008 -17.927 -18.416 1.00 54.84 86 ARG A CA 1
ATOM 720 C C . ARG A 1 86 ? 6.519 -17.840 -18.066 1.00 54.84 86 ARG A C 1
ATOM 722 O O . ARG A 1 86 ? 6.167 -18.047 -16.908 1.00 54.84 86 ARG A O 1
ATOM 729 N N . ARG A 1 87 ? 5.653 -17.469 -19.014 1.00 55.84 87 ARG A N 1
ATOM 730 C CA . ARG A 1 87 ? 4.189 -17.457 -18.846 1.00 55.84 87 ARG A CA 1
ATOM 731 C C . ARG A 1 87 ? 3.612 -18.867 -18.960 1.00 55.84 87 ARG A C 1
ATOM 733 O O . ARG A 1 87 ? 2.701 -19.185 -18.207 1.00 55.84 87 ARG A O 1
ATOM 740 N N . GLU A 1 88 ? 4.167 -19.689 -19.843 1.00 55.06 88 GLU A N 1
ATOM 741 C CA . GLU A 1 88 ? 3.810 -21.100 -20.021 1.00 55.06 88 GLU A CA 1
ATOM 742 C C . GLU A 1 88 ? 4.244 -21.941 -18.811 1.00 55.06 88 GLU A C 1
ATOM 744 O O . GLU A 1 88 ? 3.421 -22.663 -18.260 1.00 55.06 88 GLU A O 1
ATOM 749 N N . THR A 1 89 ? 5.461 -21.753 -18.282 1.00 52.47 89 THR A N 1
ATOM 750 C CA . THR A 1 89 ? 5.881 -22.419 -17.032 1.00 52.47 89 THR A CA 1
ATOM 751 C C . THR A 1 89 ? 5.096 -21.941 -15.807 1.00 52.47 89 THR A C 1
ATOM 753 O O . THR A 1 89 ? 4.750 -22.742 -14.946 1.00 52.47 89 THR A O 1
ATOM 756 N N . ARG A 1 90 ? 4.707 -20.656 -15.746 1.00 54.09 90 ARG A N 1
ATOM 757 C CA . ARG A 1 90 ? 3.821 -20.130 -14.685 1.00 54.09 90 ARG A CA 1
ATOM 758 C C . ARG A 1 90 ? 2.411 -20.715 -14.684 1.00 54.09 90 ARG A C 1
ATOM 760 O O . ARG A 1 90 ? 1.738 -20.592 -13.667 1.00 54.09 90 ARG A O 1
ATOM 767 N N . LYS A 1 91 ? 1.943 -21.252 -15.812 1.00 53.62 91 LYS A N 1
ATOM 768 C CA . LYS A 1 91 ? 0.636 -21.914 -15.903 1.00 53.62 91 LYS A CA 1
ATOM 769 C C . LYS A 1 91 ? 0.678 -23.352 -15.372 1.00 53.62 91 LYS A C 1
ATOM 771 O O . LYS A 1 91 ? -0.370 -23.832 -14.968 1.00 53.62 91 LYS A O 1
ATOM 776 N N . ASN A 1 92 ? 1.853 -23.992 -15.353 1.00 54.75 92 ASN A N 1
ATOM 777 C CA . ASN A 1 92 ? 2.024 -25.378 -14.902 1.00 54.75 92 ASN A CA 1
ATOM 778 C C . ASN A 1 92 ? 2.480 -25.514 -13.442 1.00 54.75 92 ASN A C 1
ATOM 780 O O . ASN A 1 92 ? 2.091 -26.477 -12.791 1.00 54.75 92 ASN A O 1
ATOM 784 N N . ASP A 1 93 ? 3.229 -24.554 -12.895 1.00 58.84 93 ASP A N 1
ATOM 785 C CA . ASP A 1 93 ? 3.659 -24.618 -11.493 1.00 58.84 93 ASP A CA 1
ATOM 786 C C . ASP A 1 93 ? 2.712 -23.821 -10.588 1.00 58.84 93 ASP A C 1
ATOM 788 O O . ASP A 1 93 ? 2.961 -22.659 -10.236 1.00 58.84 93 ASP A O 1
ATOM 792 N N . GLU A 1 94 ? 1.604 -24.435 -10.180 1.00 68.81 94 GLU A N 1
ATOM 793 C CA . GLU A 1 94 ? 0.839 -23.903 -9.059 1.00 68.81 94 GLU A CA 1
ATOM 794 C C . GLU A 1 94 ? 1.632 -24.121 -7.763 1.00 68.81 94 GLU A C 1
ATOM 796 O O . GLU A 1 94 ? 1.605 -25.190 -7.161 1.00 68.81 94 GLU A O 1
ATOM 801 N N . PHE A 1 95 ? 2.365 -23.101 -7.307 1.00 80.00 95 PHE A N 1
ATOM 802 C CA . PHE A 1 95 ? 3.074 -23.152 -6.024 1.00 80.00 95 PHE A CA 1
ATOM 803 C C . PHE A 1 95 ? 2.082 -23.032 -4.860 1.00 80.00 95 PHE A C 1
ATOM 805 O O . PHE A 1 95 ? 1.949 -21.972 -4.240 1.00 80.00 95 PHE A O 1
ATOM 812 N N . VAL A 1 96 ? 1.358 -24.114 -4.588 1.00 80.12 96 VAL A N 1
ATOM 813 C CA . VAL A 1 96 ? 0.369 -24.220 -3.514 1.00 80.12 96 VAL A CA 1
ATOM 814 C C . VAL A 1 96 ? 0.991 -24.909 -2.306 1.00 80.12 96 VAL A C 1
ATOM 816 O O . VAL A 1 96 ? 1.693 -25.907 -2.429 1.00 80.12 96 VAL A O 1
ATOM 819 N N . CYS A 1 97 ? 0.740 -24.367 -1.120 1.00 84.00 97 CYS A N 1
ATOM 820 C CA . CYS A 1 97 ? 1.075 -25.030 0.131 1.00 84.00 97 CYS A CA 1
ATOM 821 C C . CYS A 1 97 ? 0.165 -26.234 0.355 1.00 84.00 97 CYS A C 1
ATOM 823 O O . CYS A 1 97 ? -1.051 -26.070 0.420 1.00 84.00 97 CYS A O 1
ATOM 825 N N . SER A 1 98 ? 0.762 -27.410 0.539 1.00 81.19 98 SER A N 1
ATOM 826 C CA . SER A 1 98 ? 0.057 -28.660 0.834 1.00 81.19 98 SER A CA 1
ATOM 827 C C . SER A 1 98 ? -0.703 -28.627 2.163 1.00 81.19 98 SER A C 1
ATOM 829 O O . SER A 1 98 ? -1.751 -29.246 2.275 1.00 81.19 98 SER A O 1
ATOM 831 N N . GLU A 1 99 ? -0.215 -27.878 3.154 1.00 83.00 99 GLU A N 1
ATOM 832 C CA . GLU A 1 99 ? -0.800 -27.857 4.503 1.00 83.00 99 GLU A CA 1
ATOM 833 C C . GLU A 1 99 ? -1.917 -26.822 4.681 1.00 83.00 99 GLU A C 1
ATOM 835 O O . GLU A 1 99 ? -2.837 -27.030 5.464 1.00 83.00 99 GLU A O 1
ATOM 840 N N . CYS A 1 100 ? -1.860 -25.686 3.977 1.00 85.50 100 CYS A N 1
ATOM 841 C CA . CYS A 1 100 ? -2.828 -24.598 4.181 1.00 85.50 100 CYS A CA 1
ATOM 842 C C . CYS A 1 100 ? -3.452 -24.035 2.899 1.00 85.50 100 CYS A C 1
ATOM 844 O O . CYS A 1 100 ? -4.174 -23.038 2.952 1.00 85.50 100 CYS A O 1
ATOM 846 N N . GLY A 1 101 ? -3.136 -24.608 1.736 1.00 81.81 101 GLY A N 1
ATOM 847 C CA . GLY A 1 101 ? -3.709 -24.212 0.447 1.00 81.81 101 GLY A CA 1
ATOM 848 C C . GLY A 1 101 ? -3.293 -22.823 -0.056 1.00 81.81 101 GLY A C 1
ATOM 849 O O . GLY A 1 101 ? -3.806 -22.351 -1.071 1.00 81.81 101 GLY A O 1
ATOM 850 N N . LYS A 1 102 ? -2.374 -22.121 0.626 1.00 82.44 102 LYS A N 1
ATOM 851 C CA . LYS A 1 102 ? -1.916 -20.790 0.196 1.00 82.44 102 LYS A CA 1
ATOM 852 C C . LYS A 1 102 ? -1.120 -20.879 -1.102 1.00 82.44 102 LYS A C 1
ATOM 854 O O . LYS A 1 102 ? -0.211 -21.695 -1.225 1.00 82.44 102 LYS A O 1
ATOM 859 N N . ARG A 1 103 ? -1.437 -19.991 -2.046 1.00 84.00 103 ARG A N 1
ATOM 860 C CA . ARG A 1 103 ? -0.798 -19.915 -3.366 1.00 84.00 103 ARG A CA 1
ATOM 861 C C . ARG A 1 103 ? 0.314 -18.871 -3.374 1.00 84.00 103 ARG A C 1
ATOM 863 O O . ARG A 1 103 ? 0.141 -17.761 -2.866 1.00 84.00 103 ARG A O 1
ATOM 870 N N . TYR A 1 104 ? 1.434 -19.208 -4.000 1.00 82.94 104 TYR A N 1
ATOM 871 C CA . TYR A 1 104 ? 2.622 -18.367 -4.092 1.00 82.94 104 TYR A CA 1
ATOM 872 C C . TYR A 1 104 ? 3.006 -18.103 -5.547 1.00 82.94 104 TYR A C 1
ATOM 874 O O . TYR A 1 104 ? 2.724 -18.882 -6.449 1.00 82.94 104 TYR A O 1
ATOM 882 N N . LYS A 1 105 ? 3.673 -16.969 -5.793 1.00 80.94 105 LYS A N 1
ATOM 883 C CA . LYS A 1 105 ? 4.103 -16.569 -7.149 1.00 80.94 105 LYS A CA 1
ATOM 884 C C . LYS A 1 105 ? 5.426 -17.207 -7.595 1.00 80.94 105 LYS A C 1
ATOM 886 O O . LYS A 1 105 ? 5.837 -16.981 -8.734 1.00 80.94 105 LYS A O 1
ATOM 891 N N . SER A 1 106 ? 6.119 -17.909 -6.696 1.00 83.50 106 SER A N 1
ATOM 892 C CA . SER A 1 106 ? 7.335 -18.678 -6.979 1.00 83.50 106 SER A CA 1
ATOM 893 C C . SER A 1 106 ? 7.553 -19.783 -5.940 1.00 83.50 106 SER A C 1
ATOM 895 O O . SER A 1 106 ? 7.191 -19.616 -4.772 1.00 83.50 106 SER A O 1
ATOM 897 N N . GLY A 1 107 ? 8.222 -20.868 -6.341 1.00 82.75 107 GLY A N 1
ATOM 898 C CA . GLY A 1 107 ? 8.555 -21.990 -5.454 1.00 82.75 107 GLY A CA 1
ATOM 899 C C . GLY A 1 107 ? 9.406 -21.590 -4.250 1.00 82.75 107 GLY A C 1
ATOM 900 O O . GLY A 1 107 ? 9.165 -22.063 -3.148 1.00 82.75 107 GLY A O 1
ATOM 901 N N . GLN A 1 108 ? 10.315 -20.624 -4.406 1.00 84.06 108 GLN A N 1
ATOM 902 C CA . GLN A 1 108 ? 11.106 -20.092 -3.289 1.00 84.06 108 GLN A CA 1
ATOM 903 C C . GLN A 1 108 ? 10.226 -19.456 -2.196 1.00 84.06 108 GLN A C 1
ATOM 905 O O . GLN A 1 108 ? 10.506 -19.580 -1.007 1.00 84.06 108 GLN A O 1
ATOM 910 N N . GLN A 1 109 ? 9.142 -18.774 -2.579 1.00 83.69 109 GLN A N 1
ATOM 911 C CA . GLN A 1 109 ? 8.218 -18.192 -1.605 1.00 83.69 109 GLN A CA 1
ATOM 912 C C . GLN A 1 109 ? 7.376 -19.248 -0.902 1.00 83.69 109 GLN A C 1
ATOM 914 O O . GLN A 1 109 ? 7.134 -19.112 0.296 1.00 83.69 109 GLN A O 1
ATOM 919 N N . LEU A 1 110 ? 6.977 -20.291 -1.631 1.00 86.12 110 LEU A N 1
ATOM 920 C CA . LEU A 1 110 ? 6.334 -21.452 -1.036 1.00 86.12 110 LEU A CA 1
ATOM 921 C C . LEU A 1 110 ? 7.276 -22.131 -0.032 1.00 86.12 110 LEU A C 1
ATOM 923 O O . LEU A 1 110 ? 6.879 -22.344 1.104 1.00 86.12 110 LEU A O 1
ATOM 927 N N . GLN A 1 111 ? 8.544 -22.359 -0.384 1.00 85.06 111 GLN A N 1
ATOM 928 C CA . GLN A 1 111 ? 9.543 -22.933 0.525 1.00 85.06 111 GLN A CA 1
ATOM 929 C C . GLN A 1 111 ? 9.734 -22.100 1.800 1.00 85.06 111 GLN A C 1
ATOM 931 O O . GLN A 1 111 ? 9.741 -22.653 2.897 1.00 85.06 111 GLN A O 1
ATOM 936 N N . PHE A 1 112 ? 9.846 -20.770 1.694 1.00 87.81 112 PHE A N 1
ATOM 937 C CA . PHE A 1 112 ? 9.898 -19.917 2.886 1.00 87.81 112 PHE A CA 1
ATOM 938 C C . PHE A 1 112 ? 8.613 -20.006 3.710 1.00 87.81 112 PHE A C 1
ATOM 940 O O . PHE A 1 112 ? 8.671 -19.982 4.933 1.00 87.81 112 PHE A O 1
ATOM 947 N N . HIS A 1 113 ? 7.454 -20.118 3.068 1.00 85.38 113 HIS A N 1
ATOM 948 C CA . HIS A 1 113 ? 6.207 -20.311 3.787 1.00 85.38 113 HIS A CA 1
ATOM 949 C C . HIS A 1 113 ? 6.126 -21.673 4.490 1.00 85.38 113 HIS A C 1
ATOM 951 O O . HIS A 1 113 ? 5.660 -21.708 5.624 1.00 85.38 113 HIS A O 1
ATOM 957 N N . MET A 1 114 ? 6.618 -22.761 3.894 1.00 83.75 114 MET A N 1
ATOM 958 C CA . MET A 1 114 ? 6.602 -24.084 4.537 1.00 83.75 114 MET A CA 1
ATOM 959 C C . MET A 1 114 ? 7.336 -24.073 5.886 1.00 83.75 114 MET A C 1
ATOM 961 O O . MET A 1 114 ? 6.851 -24.638 6.859 1.00 83.75 114 MET A O 1
ATOM 965 N N . LYS A 1 115 ? 8.422 -23.297 6.000 1.00 86.00 115 LYS A N 1
ATOM 966 C CA . LYS A 1 115 ? 9.145 -23.079 7.269 1.00 86.00 115 LYS A CA 1
ATOM 967 C C . LYS A 1 115 ? 8.308 -22.421 8.372 1.00 86.00 115 LYS A C 1
ATOM 969 O O . LYS A 1 115 ? 8.690 -22.440 9.536 1.00 86.00 115 LYS A O 1
ATOM 974 N N . THR A 1 116 ? 7.175 -21.799 8.032 1.00 84.06 116 THR A N 1
ATOM 975 C CA . THR A 1 116 ? 6.259 -21.243 9.042 1.00 84.06 116 THR A CA 1
ATOM 976 C C . THR A 1 116 ? 5.420 -22.301 9.740 1.00 84.06 116 THR A C 1
ATOM 978 O O . THR A 1 116 ? 5.014 -22.051 10.871 1.00 84.06 116 THR A O 1
ATOM 981 N N . HIS A 1 117 ? 5.206 -23.455 9.101 1.00 83.56 117 HIS A N 1
ATOM 982 C CA . HIS A 1 117 ? 4.508 -24.589 9.706 1.00 83.56 117 HIS A CA 1
ATOM 983 C C . HIS A 1 117 ? 5.460 -25.437 10.542 1.00 83.56 117 HIS A C 1
ATOM 985 O O . HIS A 1 117 ? 5.155 -25.746 11.687 1.00 83.56 117 HIS A O 1
ATOM 991 N N . THR A 1 118 ? 6.656 -25.724 10.017 1.00 80.25 118 THR A N 1
ATOM 992 C CA . THR A 1 118 ? 7.665 -26.516 10.741 1.00 80.25 118 THR A CA 1
ATOM 993 C C . THR A 1 118 ? 8.359 -25.730 11.855 1.00 80.25 118 THR A C 1
ATOM 995 O O . THR A 1 118 ? 8.891 -26.315 12.789 1.00 80.25 118 THR A O 1
ATOM 998 N N . GLY A 1 119 ? 8.399 -24.395 11.765 1.00 74.00 119 GLY A N 1
ATOM 999 C CA . GLY A 1 119 ? 9.114 -23.528 12.709 1.00 74.00 119 GLY A CA 1
ATOM 1000 C C . GLY A 1 119 ? 10.643 -23.558 12.568 1.00 74.00 119 GLY A C 1
ATOM 1001 O O . GLY A 1 119 ? 11.321 -22.668 13.088 1.00 74.00 119 GLY A O 1
ATOM 1002 N N . GLU A 1 120 ? 11.189 -24.521 11.826 1.00 75.88 120 GLU A N 1
ATOM 1003 C CA . GLU A 1 120 ? 12.617 -24.685 11.575 1.00 75.88 120 GLU A CA 1
ATOM 1004 C C . GLU A 1 120 ? 13.153 -23.655 10.569 1.00 75.88 120 GLU A C 1
ATOM 1006 O O . GLU A 1 120 ? 12.558 -23.370 9.525 1.00 75.88 120 GLU A O 1
ATOM 1011 N N . GLY A 1 121 ? 14.321 -23.077 10.866 1.00 78.44 121 GLY A N 1
ATOM 1012 C CA . GLY A 1 121 ? 14.968 -22.096 9.988 1.00 78.44 121 GLY A CA 1
ATOM 1013 C C . GLY A 1 121 ? 14.292 -20.719 9.960 1.00 78.44 121 GLY A C 1
ATOM 1014 O O . GLY A 1 121 ? 14.486 -19.960 9.006 1.00 78.44 121 GLY A O 1
ATOM 1015 N N . MET A 1 122 ? 13.501 -20.391 10.986 1.00 85.94 122 MET A N 1
ATOM 1016 C CA . MET A 1 122 ? 13.022 -19.033 11.242 1.00 85.94 122 MET A CA 1
ATOM 1017 C C . MET A 1 122 ? 14.181 -18.122 11.651 1.00 85.94 122 MET A C 1
ATOM 1019 O O . MET A 1 122 ? 14.993 -18.467 12.504 1.00 85.94 122 MET A O 1
ATOM 1023 N N . LEU A 1 123 ? 14.236 -16.931 11.063 1.00 88.75 123 LEU A N 1
ATOM 1024 C CA . LEU A 1 123 ? 15.227 -15.914 11.389 1.00 88.75 123 LEU A CA 1
ATOM 1025 C C . LEU A 1 123 ? 14.621 -14.900 12.358 1.00 88.75 123 LEU A C 1
ATOM 1027 O O . LEU A 1 123 ? 13.499 -14.431 12.144 1.00 88.75 123 LEU A O 1
ATOM 1031 N N . PHE A 1 124 ? 15.372 -14.534 13.392 1.00 89.38 124 PHE A N 1
ATOM 1032 C CA . PHE A 1 124 ? 14.916 -13.659 14.471 1.00 89.38 124 PHE A CA 1
ATOM 1033 C C . PHE A 1 124 ? 15.539 -12.270 14.361 1.00 89.38 124 PHE A C 1
ATOM 1035 O O . PHE A 1 124 ? 16.684 -12.110 13.936 1.00 89.38 124 PHE A O 1
ATOM 1042 N N . CYS A 1 125 ? 14.777 -11.247 14.740 1.00 89.00 125 CYS A N 1
ATOM 1043 C CA . CYS A 1 125 ? 15.304 -9.901 14.877 1.00 89.00 125 CYS A CA 1
ATOM 1044 C C . CYS A 1 125 ? 16.110 -9.768 16.180 1.00 89.00 125 CYS A C 1
ATOM 1046 O O . CYS A 1 125 ? 15.576 -10.087 17.238 1.00 89.00 125 CYS A O 1
ATOM 1048 N N . PRO A 1 126 ? 17.336 -9.213 16.145 1.00 85.19 126 PRO A N 1
ATOM 1049 C CA . PRO A 1 126 ? 18.122 -8.970 17.360 1.00 85.19 126 PRO A CA 1
ATOM 1050 C C . PRO A 1 126 ? 17.527 -7.914 18.304 1.00 85.19 126 PRO A C 1
ATOM 1052 O O . PRO A 1 126 ? 17.917 -7.836 19.461 1.00 85.19 126 PRO A O 1
ATOM 1055 N N . HIS A 1 127 ? 16.609 -7.075 17.812 1.00 84.12 127 HIS A N 1
ATOM 1056 C CA . HIS A 1 127 ? 16.101 -5.905 18.538 1.00 84.12 127 HIS A CA 1
ATOM 1057 C C . HIS A 1 127 ? 14.642 -6.044 18.996 1.00 84.12 127 HIS A C 1
ATOM 1059 O O . HIS A 1 127 ? 14.145 -5.181 19.713 1.00 84.12 127 HIS A O 1
ATOM 1065 N N . CYS A 1 128 ? 13.913 -7.080 18.563 1.00 89.12 128 CYS A N 1
ATOM 1066 C CA . CYS A 1 128 ? 12.526 -7.305 18.981 1.00 89.12 128 CYS A CA 1
ATOM 1067 C C . CYS A 1 128 ? 12.078 -8.749 18.721 1.00 89.12 128 CYS A C 1
ATOM 1069 O O . CYS A 1 128 ? 12.738 -9.495 18.008 1.00 89.12 128 CYS A O 1
ATOM 1071 N N . SER A 1 129 ? 10.890 -9.123 19.197 1.00 89.00 129 SER A N 1
ATOM 1072 C CA . SER A 1 129 ? 10.322 -10.473 19.036 1.00 89.00 129 SER A CA 1
ATOM 1073 C C . SER A 1 129 ? 9.882 -10.833 17.602 1.00 89.00 129 SER A C 1
ATOM 1075 O O . SER A 1 129 ? 9.173 -11.819 17.397 1.00 89.00 129 SER A O 1
ATOM 1077 N N . TYR A 1 130 ? 10.243 -10.036 16.592 1.00 89.25 130 TYR A N 1
ATOM 1078 C CA . TYR A 1 130 ? 9.904 -10.315 15.199 1.00 89.25 130 TYR A CA 1
ATOM 1079 C C . TYR A 1 130 ? 10.706 -11.507 14.663 1.00 89.25 130 TYR A C 1
ATOM 1081 O O . TYR A 1 130 ? 11.929 -11.553 14.790 1.00 89.25 130 TYR A O 1
ATOM 1089 N N . LYS A 1 131 ? 10.017 -12.438 13.996 1.00 90.12 131 LYS A N 1
ATOM 1090 C CA . LYS A 1 131 ? 10.614 -13.598 13.325 1.00 90.12 131 LYS A CA 1
ATOM 1091 C C . LYS A 1 131 ? 10.052 -13.774 11.921 1.00 90.12 131 LYS A C 1
ATOM 1093 O O . LYS A 1 131 ? 8.882 -13.486 11.669 1.00 90.12 131 LYS A O 1
ATOM 1098 N N . THR A 1 132 ? 10.878 -14.234 10.991 1.00 89.00 132 THR A N 1
ATOM 1099 C CA . THR A 1 132 ? 10.472 -14.466 9.602 1.00 89.00 132 THR A CA 1
ATOM 1100 C C . THR A 1 132 ? 11.323 -15.555 8.952 1.00 89.00 132 THR A C 1
ATOM 1102 O O . THR A 1 132 ? 12.523 -15.616 9.203 1.00 89.00 132 THR A O 1
ATOM 1105 N N . PRO A 1 133 ? 10.752 -16.395 8.073 1.00 87.31 133 PRO A N 1
ATOM 1106 C CA . PRO A 1 133 ? 11.527 -17.388 7.330 1.00 87.31 133 PRO A CA 1
ATOM 1107 C C . PRO A 1 133 ? 12.292 -16.779 6.142 1.00 87.31 133 PRO A C 1
ATOM 1109 O O . PRO A 1 133 ? 13.107 -17.458 5.523 1.00 87.31 133 PRO A O 1
ATOM 1112 N N . ASN A 1 134 ? 12.010 -15.518 5.780 1.00 88.38 134 ASN A N 1
ATOM 1113 C CA . ASN A 1 134 ? 12.589 -14.844 4.619 1.00 88.38 134 ASN A CA 1
ATOM 1114 C C . ASN A 1 134 ? 13.735 -13.893 5.036 1.00 88.38 134 ASN A C 1
ATOM 1116 O O . ASN A 1 134 ? 13.461 -12.854 5.651 1.00 88.38 134 ASN A O 1
ATOM 1120 N N . PRO A 1 135 ? 14.991 -14.155 4.623 1.00 87.12 135 PRO A N 1
ATOM 1121 C CA . PRO A 1 135 ? 16.134 -13.290 4.926 1.00 87.12 135 PRO A CA 1
ATOM 1122 C C . PRO A 1 135 ? 15.958 -11.841 4.458 1.00 87.12 135 PRO A C 1
ATOM 1124 O O . PRO A 1 135 ? 16.311 -10.901 5.171 1.00 87.12 135 PRO A O 1
ATOM 1127 N N . SER A 1 136 ? 15.369 -11.627 3.276 1.00 86.25 136 SER A N 1
ATOM 1128 C CA . SER A 1 136 ? 15.143 -10.275 2.750 1.00 86.25 136 SER A CA 1
ATOM 1129 C C . SER A 1 136 ? 14.141 -9.497 3.601 1.00 86.25 136 SER A C 1
ATOM 1131 O O . SER A 1 136 ? 14.307 -8.295 3.808 1.00 86.25 136 SER A O 1
ATOM 1133 N N . SER A 1 137 ? 13.124 -10.179 4.133 1.00 86.44 137 SER A N 1
ATOM 1134 C CA . SER A 1 137 ? 12.152 -9.574 5.045 1.00 86.44 137 SER A CA 1
ATOM 1135 C C . SER A 1 137 ? 12.791 -9.201 6.381 1.00 86.44 137 SER A C 1
ATOM 1137 O O . SER A 1 137 ? 12.490 -8.127 6.900 1.00 86.44 137 SER A O 1
ATOM 1139 N N . LEU A 1 138 ? 13.694 -10.033 6.916 1.00 87.81 138 LEU A N 1
ATOM 1140 C CA . LEU A 1 138 ? 14.419 -9.701 8.143 1.00 87.81 138 LEU A CA 1
ATOM 1141 C C . LEU A 1 138 ? 15.343 -8.497 7.933 1.00 87.81 138 LEU A C 1
ATOM 1143 O O . LEU A 1 138 ? 15.336 -7.581 8.748 1.00 87.81 138 LEU A O 1
ATOM 1147 N N . LYS A 1 139 ? 16.074 -8.446 6.814 1.00 87.00 139 LYS A N 1
ATOM 1148 C CA . LYS A 1 139 ? 16.957 -7.317 6.482 1.00 87.00 139 LYS A CA 1
ATOM 1149 C C . LYS A 1 139 ? 16.196 -5.991 6.408 1.00 87.00 139 LYS A C 1
ATOM 1151 O O . LYS A 1 139 ? 16.633 -5.001 6.987 1.00 87.00 139 LYS A O 1
ATOM 1156 N N . LEU A 1 140 ? 15.044 -5.972 5.730 1.00 83.69 140 LEU A N 1
ATOM 1157 C CA . LEU A 1 140 ? 14.182 -4.785 5.660 1.00 83.69 140 LEU A CA 1
ATOM 1158 C C . LEU A 1 140 ? 13.624 -4.394 7.034 1.00 83.69 140 LEU A C 1
ATOM 1160 O O . LEU A 1 140 ? 13.528 -3.210 7.345 1.00 83.69 140 LEU A O 1
ATOM 1164 N N . HIS A 1 141 ? 13.282 -5.381 7.862 1.00 86.12 141 HIS A N 1
ATOM 1165 C CA . HIS A 1 141 ? 12.817 -5.142 9.221 1.00 86.12 141 HIS A CA 1
ATOM 1166 C C . HIS A 1 141 ? 13.920 -4.553 10.117 1.00 86.12 141 HIS A C 1
ATOM 1168 O O . HIS A 1 141 ? 13.689 -3.543 10.770 1.00 86.12 141 HIS A O 1
ATOM 1174 N N . VAL A 1 142 ? 15.127 -5.126 10.121 1.00 85.88 142 VAL A N 1
ATOM 1175 C CA . VAL A 1 142 ? 16.267 -4.616 10.907 1.00 85.88 142 VAL A CA 1
ATOM 1176 C C . VAL A 1 142 ? 16.665 -3.214 10.450 1.00 85.88 142 VAL A C 1
ATOM 1178 O O . VAL A 1 142 ? 16.918 -2.349 11.283 1.00 85.88 142 VAL A O 1
ATOM 1181 N N . ALA A 1 143 ? 16.612 -2.939 9.143 1.00 83.12 143 ALA A N 1
ATOM 1182 C CA . ALA A 1 143 ? 16.844 -1.598 8.615 1.00 83.12 143 ALA A CA 1
ATOM 1183 C C . ALA A 1 143 ? 15.870 -0.550 9.183 1.00 83.12 143 ALA A C 1
ATOM 1185 O O . ALA A 1 143 ? 16.226 0.622 9.247 1.00 83.12 143 ALA A O 1
ATOM 1186 N N . LYS A 1 144 ? 14.665 -0.942 9.619 1.00 82.56 144 LYS A N 1
ATOM 1187 C CA . LYS A 1 144 ? 13.754 -0.034 10.323 1.00 82.56 144 LYS A CA 1
ATOM 1188 C C . LYS A 1 144 ? 14.318 0.366 11.688 1.00 82.56 144 LYS A C 1
ATOM 1190 O O . LYS A 1 144 ? 14.375 1.556 11.959 1.00 82.56 144 LYS A O 1
ATOM 1195 N N . HIS A 1 145 ? 14.775 -0.594 12.496 1.00 83.31 145 HIS A N 1
ATOM 1196 C CA . HIS A 1 145 ? 15.384 -0.304 13.803 1.00 83.31 145 HIS A CA 1
ATOM 1197 C C . HIS A 1 145 ? 16.596 0.613 13.661 1.00 83.31 145 HIS A C 1
ATOM 1199 O O . HIS A 1 145 ? 16.685 1.614 14.357 1.00 83.31 145 HIS A O 1
ATOM 1205 N N . LEU A 1 146 ? 17.467 0.337 12.688 1.00 82.81 146 LEU A N 1
ATOM 1206 C CA . LEU A 1 146 ? 18.649 1.163 12.427 1.00 82.81 146 LEU A CA 1
ATOM 1207 C C . LEU A 1 146 ? 18.299 2.594 11.971 1.00 82.81 146 LEU A C 1
ATOM 1209 O O . LEU A 1 146 ? 19.040 3.523 12.271 1.00 82.81 146 LEU A O 1
ATOM 1213 N N . ARG A 1 147 ? 17.183 2.799 11.257 1.00 78.75 147 ARG A N 1
ATOM 1214 C CA . ARG A 1 147 ? 16.696 4.141 10.873 1.00 78.75 147 ARG A CA 1
ATOM 1215 C C . ARG A 1 147 ? 16.018 4.866 12.030 1.00 78.75 147 ARG A C 1
ATOM 1217 O O . ARG A 1 147 ? 16.164 6.077 12.155 1.00 78.75 147 ARG A O 1
ATOM 1224 N N . ASP A 1 148 ? 15.284 4.134 12.863 1.00 77.25 148 ASP A N 1
ATOM 1225 C CA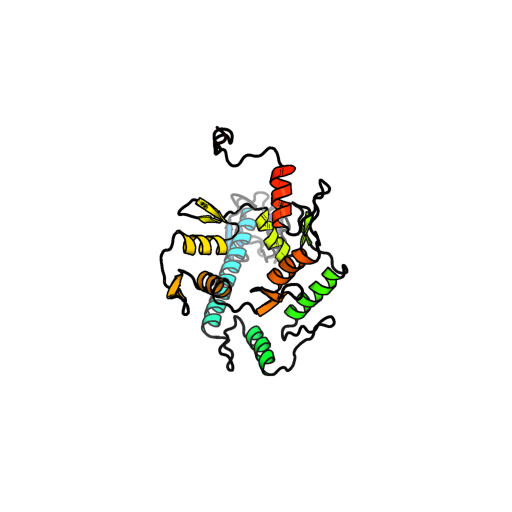 . ASP A 1 148 ? 14.647 4.676 14.065 1.00 77.25 148 ASP A CA 1
ATOM 1226 C C . ASP A 1 148 ? 15.718 5.076 15.109 1.00 77.25 148 ASP A C 1
ATOM 1228 O O . ASP A 1 148 ? 15.548 6.073 15.801 1.00 77.25 148 ASP A O 1
ATOM 1232 N N . GLN A 1 149 ? 16.856 4.370 15.144 1.00 77.62 149 GLN A N 1
ATOM 1233 C CA . GLN A 1 149 ? 18.059 4.697 15.931 1.00 77.62 149 GLN A CA 1
ATOM 1234 C C . GLN A 1 149 ? 18.951 5.781 15.293 1.00 77.62 149 GLN A C 1
ATOM 1236 O O . GLN A 1 149 ? 19.979 6.134 15.862 1.00 77.62 149 GLN A O 1
ATOM 1241 N N . GLY A 1 150 ? 18.608 6.288 14.103 1.00 73.44 150 GLY A N 1
ATOM 1242 C CA . GLY A 1 150 ? 19.383 7.326 13.408 1.00 73.44 150 GLY A CA 1
ATOM 1243 C C . GLY A 1 150 ? 20.703 6.862 12.775 1.00 73.44 150 GLY A C 1
ATOM 1244 O O . GLY A 1 150 ? 21.425 7.687 12.228 1.00 73.44 150 GLY A O 1
ATOM 1245 N N . ILE A 1 151 ? 21.016 5.561 12.797 1.00 76.88 151 ILE A N 1
ATOM 1246 C CA . ILE A 1 151 ? 22.242 4.993 12.207 1.00 76.88 151 ILE A CA 1
ATOM 1247 C C . ILE A 1 151 ? 22.151 4.942 10.676 1.00 76.88 151 ILE A C 1
ATOM 1249 O O . ILE A 1 151 ? 23.131 5.192 9.977 1.00 76.88 151 ILE A O 1
ATOM 1253 N N . LEU A 1 152 ? 20.979 4.596 10.132 1.00 73.25 152 LEU A N 1
ATOM 1254 C CA . LEU A 1 152 ? 20.741 4.604 8.686 1.00 73.25 152 LEU A CA 1
ATOM 1255 C C . LEU A 1 152 ? 20.012 5.885 8.256 1.00 73.25 152 LEU A C 1
ATOM 1257 O O . LEU A 1 152 ? 18.990 6.221 8.862 1.00 73.25 152 LEU A O 1
ATOM 1261 N N . PRO A 1 153 ? 20.451 6.544 7.164 1.00 70.94 153 PRO A N 1
ATOM 1262 C CA . PRO A 1 153 ? 19.833 7.777 6.698 1.00 70.94 153 PRO A CA 1
ATOM 1263 C C . PRO A 1 153 ? 18.408 7.514 6.208 1.00 70.94 153 PRO A C 1
ATOM 1265 O O . PRO A 1 153 ? 18.157 6.571 5.448 1.00 70.94 153 PRO A O 1
ATOM 1268 N N . LYS A 1 154 ? 17.467 8.357 6.640 1.00 78.50 154 LYS A N 1
ATOM 1269 C CA . LYS A 1 154 ? 16.122 8.428 6.059 1.00 78.50 154 LYS A CA 1
ATOM 1270 C C . LYS A 1 154 ? 16.213 9.059 4.673 1.00 78.50 154 LYS A C 1
ATOM 1272 O O . LYS A 1 154 ? 17.116 9.840 4.396 1.00 78.50 154 LYS A O 1
ATOM 1277 N N . GLU A 1 155 ? 15.302 8.677 3.790 1.00 80.25 155 GLU A N 1
ATOM 1278 C CA . GLU A 1 155 ? 15.258 9.295 2.467 1.00 80.25 155 GLU A CA 1
ATOM 1279 C C . GLU A 1 155 ? 14.538 10.636 2.596 1.00 80.25 155 GLU A C 1
ATOM 1281 O O . GLU A 1 155 ? 13.527 10.724 3.290 1.00 80.25 155 GLU A O 1
ATOM 1286 N N . MET A 1 156 ? 15.033 11.670 1.933 1.00 73.31 156 MET A N 1
ATOM 1287 C CA . MET A 1 156 ? 14.416 12.990 1.950 1.00 73.31 156 MET A CA 1
ATOM 1288 C C . MET A 1 156 ? 13.624 13.193 0.664 1.00 73.31 156 MET A C 1
ATOM 1290 O O . MET A 1 156 ? 14.049 12.775 -0.412 1.00 73.31 156 MET A O 1
ATOM 1294 N N . CYS A 1 157 ? 12.448 13.804 0.765 1.00 72.38 157 CYS A N 1
ATOM 1295 C CA . CYS A 1 157 ? 11.762 14.308 -0.412 1.00 72.38 157 CYS A CA 1
ATOM 1296 C C . CYS A 1 157 ? 12.341 15.661 -0.811 1.00 72.38 157 CYS A C 1
ATOM 1298 O O . CYS A 1 157 ? 12.151 16.640 -0.096 1.00 72.38 157 CYS A O 1
ATOM 1300 N N . ASP A 1 158 ? 12.949 15.728 -1.991 1.00 71.06 158 ASP A N 1
ATOM 1301 C CA . ASP A 1 158 ? 13.550 16.961 -2.514 1.00 71.06 158 ASP A CA 1
ATOM 1302 C C . ASP A 1 158 ? 12.521 18.082 -2.760 1.00 71.06 158 ASP A C 1
ATOM 1304 O O . ASP A 1 158 ? 12.873 19.255 -2.787 1.00 71.06 158 ASP A O 1
ATOM 1308 N N . LEU A 1 159 ? 11.234 17.738 -2.910 1.00 65.81 159 LEU A N 1
ATOM 1309 C CA . LEU A 1 159 ? 10.162 18.701 -3.189 1.00 65.81 159 LEU A CA 1
ATOM 1310 C C . LEU A 1 159 ? 9.572 19.349 -1.931 1.00 65.81 159 LEU A C 1
ATOM 1312 O O . LEU A 1 159 ? 9.080 20.471 -1.996 1.00 65.81 159 LEU A O 1
ATOM 1316 N N . CYS A 1 160 ? 9.567 18.651 -0.792 1.00 65.56 160 CYS A N 1
ATOM 1317 C CA . CYS A 1 160 ? 8.921 19.154 0.428 1.00 65.56 160 CYS A CA 1
ATOM 1318 C C . CYS A 1 160 ? 9.732 18.960 1.712 1.00 65.56 160 CYS A C 1
ATOM 1320 O O . CYS A 1 160 ? 9.206 19.193 2.798 1.00 65.56 160 CYS A O 1
ATOM 1322 N N . GLY A 1 161 ? 10.970 18.474 1.611 1.00 68.81 161 GLY A N 1
ATOM 1323 C CA . GLY A 1 161 ? 11.876 18.253 2.739 1.00 68.81 161 GLY A CA 1
ATOM 1324 C C . GLY A 1 161 ? 11.430 17.169 3.724 1.00 68.81 161 GLY A C 1
ATOM 1325 O O . GLY A 1 161 ? 12.033 17.017 4.780 1.00 68.81 161 GLY A O 1
ATOM 1326 N N . VAL A 1 162 ? 10.367 16.412 3.425 1.00 69.12 162 VAL A N 1
ATOM 1327 C CA . VAL A 1 162 ? 9.855 15.385 4.343 1.00 69.12 162 VAL A CA 1
ATOM 1328 C C . VAL A 1 162 ? 10.779 14.176 4.330 1.00 69.12 162 VAL A C 1
ATOM 1330 O O . VAL A 1 162 ? 11.018 13.571 3.284 1.00 69.12 162 VAL A O 1
ATOM 1333 N N . GLU A 1 163 ? 11.234 13.786 5.517 1.00 71.62 163 GLU A N 1
ATOM 1334 C CA . GLU A 1 163 ? 11.964 12.543 5.725 1.00 71.62 163 GLU A CA 1
ATOM 1335 C C . GLU A 1 163 ? 11.013 11.345 5.732 1.00 71.62 163 GLU A C 1
ATOM 1337 O O . GLU A 1 163 ? 10.075 11.247 6.530 1.00 71.62 163 GLU A O 1
ATOM 1342 N N . VAL A 1 164 ? 11.283 10.379 4.866 1.00 76.31 164 VAL A N 1
ATOM 1343 C CA . VAL A 1 164 ? 10.542 9.127 4.760 1.00 76.31 164 VAL A CA 1
ATOM 1344 C C . VAL A 1 164 ? 11.444 7.936 5.048 1.00 76.31 164 VAL A C 1
ATOM 1346 O O . VAL A 1 164 ? 12.662 7.951 4.867 1.00 76.31 164 VAL A O 1
ATOM 1349 N N . ARG A 1 165 ? 10.820 6.854 5.522 1.00 74.50 165 ARG A N 1
ATOM 1350 C CA . ARG A 1 165 ? 11.556 5.701 6.042 1.00 74.50 165 ARG A CA 1
ATOM 1351 C C . ARG A 1 165 ? 12.406 5.008 4.987 1.00 74.50 165 ARG A C 1
ATOM 1353 O O . ARG A 1 165 ? 13.477 4.552 5.334 1.00 74.50 165 ARG A O 1
ATOM 1360 N N . ASP A 1 166 ? 11.948 4.857 3.753 1.00 77.44 166 ASP A N 1
ATOM 1361 C CA . ASP A 1 166 ? 12.669 4.090 2.733 1.00 77.44 166 ASP A CA 1
ATOM 1362 C C . ASP A 1 166 ? 12.314 4.552 1.314 1.00 77.44 166 ASP A C 1
ATOM 1364 O O . ASP A 1 166 ? 11.350 5.291 1.108 1.00 77.44 166 ASP A O 1
ATOM 1368 N N . LYS A 1 167 ? 13.071 4.077 0.318 1.00 79.31 167 LYS A N 1
ATOM 1369 C CA . LYS A 1 167 ? 12.883 4.438 -1.098 1.00 79.31 167 LYS A CA 1
ATOM 1370 C C . LYS A 1 167 ? 11.508 4.058 -1.651 1.00 79.31 167 LYS A C 1
ATOM 1372 O O . LYS A 1 167 ? 10.991 4.738 -2.533 1.00 79.31 167 LYS A O 1
ATOM 1377 N N . SER A 1 168 ? 10.896 2.984 -1.146 1.00 80.56 168 SER A N 1
ATOM 1378 C CA . SER A 1 168 ? 9.549 2.576 -1.580 1.00 80.56 168 SER A CA 1
ATOM 1379 C C . SER A 1 168 ? 8.491 3.541 -1.045 1.00 80.56 168 SER A C 1
ATOM 1381 O O . SER A 1 168 ? 7.557 3.911 -1.754 1.00 80.56 168 SER A O 1
ATOM 1383 N N . SER A 1 169 ? 8.677 3.988 0.193 1.00 81.56 169 SER A N 1
ATOM 1384 C CA . SER A 1 169 ? 7.870 5.001 0.858 1.00 81.56 169 SER A CA 1
ATOM 1385 C C . SER A 1 169 ? 8.058 6.361 0.197 1.00 81.56 169 SER A C 1
ATOM 1387 O O . SER A 1 169 ? 7.062 7.037 -0.025 1.00 81.56 169 SER A O 1
ATOM 1389 N N . LEU A 1 170 ? 9.284 6.722 -0.205 1.00 81.00 170 LEU A N 1
ATOM 1390 C CA . LEU A 1 170 ? 9.558 7.926 -0.995 1.00 81.00 170 LEU A CA 1
ATOM 1391 C C . LEU A 1 170 ? 8.820 7.884 -2.326 1.00 81.00 170 LEU A C 1
ATOM 1393 O O . LEU A 1 170 ? 8.086 8.809 -2.638 1.00 81.00 170 LEU A O 1
ATOM 1397 N N . LYS A 1 171 ? 8.910 6.773 -3.064 1.00 81.25 171 LYS A N 1
ATOM 1398 C CA . LYS A 1 171 ? 8.161 6.595 -4.314 1.00 81.25 171 LYS A CA 1
ATOM 1399 C C . LYS A 1 171 ? 6.651 6.746 -4.110 1.00 81.25 171 LYS A C 1
ATOM 1401 O O . LYS A 1 171 ? 5.988 7.400 -4.902 1.00 81.25 171 LYS A O 1
ATOM 1406 N N . SER A 1 172 ? 6.099 6.165 -3.044 1.00 76.44 172 SER A N 1
ATOM 1407 C CA . SER A 1 172 ? 4.678 6.337 -2.723 1.00 76.44 172 SER A CA 1
ATOM 1408 C C . SER A 1 172 ? 4.336 7.757 -2.269 1.00 76.44 172 SER A C 1
ATOM 1410 O O . SER A 1 172 ? 3.205 8.191 -2.471 1.00 76.44 172 SER A O 1
ATOM 1412 N N . HIS A 1 173 ? 5.268 8.447 -1.617 1.00 77.25 173 HIS A N 1
ATOM 1413 C CA . HIS A 1 173 ? 5.130 9.832 -1.191 1.00 77.25 173 HIS A CA 1
ATOM 1414 C C . HIS A 1 173 ? 5.203 10.793 -2.382 1.00 77.25 173 HIS A C 1
ATOM 1416 O O . HIS A 1 173 ? 4.464 11.763 -2.397 1.00 77.25 173 HIS A O 1
ATOM 1422 N N . MET A 1 174 ? 5.979 10.503 -3.429 1.00 73.06 174 MET A N 1
ATOM 1423 C CA . MET A 1 174 ? 6.014 11.346 -4.634 1.00 73.06 174 MET A CA 1
ATOM 1424 C C . MET A 1 174 ? 4.640 11.477 -5.312 1.00 73.06 174 MET A C 1
ATOM 1426 O O . MET A 1 174 ? 4.317 12.542 -5.832 1.00 73.06 174 MET A O 1
ATOM 1430 N N . ASN A 1 175 ? 3.758 10.481 -5.159 1.00 71.06 175 ASN A N 1
ATOM 1431 C CA . ASN A 1 175 ? 2.352 10.568 -5.581 1.00 71.06 175 ASN A CA 1
ATOM 1432 C C . ASN A 1 175 ? 1.540 11.655 -4.844 1.00 71.06 175 ASN A C 1
ATOM 1434 O O . ASN A 1 175 ? 0.399 11.916 -5.210 1.00 71.06 175 ASN A O 1
ATOM 1438 N N . THR A 1 176 ? 2.049 12.234 -3.750 1.00 65.12 176 THR A N 1
ATOM 1439 C CA . THR A 1 176 ? 1.399 13.378 -3.089 1.00 65.12 176 THR A CA 1
ATOM 1440 C C . THR A 1 176 ? 1.746 14.708 -3.750 1.00 65.12 176 THR A C 1
ATOM 1442 O O . THR A 1 176 ? 0.991 15.662 -3.578 1.00 65.12 176 THR A O 1
ATOM 1445 N N . HIS A 1 177 ? 2.849 14.761 -4.504 1.00 65.38 177 HIS A N 1
ATOM 1446 C CA . HIS A 1 177 ? 3.285 15.931 -5.277 1.00 65.38 177 HIS A CA 1
ATOM 1447 C C . HIS A 1 177 ? 2.752 15.882 -6.703 1.00 65.38 177 HIS A C 1
ATOM 1449 O O . HIS A 1 177 ? 2.252 16.875 -7.227 1.00 65.38 177 HIS A O 1
ATOM 1455 N N . GLU A 1 178 ? 2.790 14.700 -7.311 1.00 64.81 178 GLU A N 1
ATOM 1456 C CA . GLU A 1 178 ? 2.126 14.436 -8.578 1.00 64.81 178 GLU A CA 1
ATOM 1457 C C . GLU A 1 178 ? 0.620 14.383 -8.319 1.00 64.81 178 GLU A C 1
ATOM 1459 O O . GLU A 1 178 ? 0.091 13.420 -7.771 1.00 64.81 178 GLU A O 1
ATOM 1464 N N . THR A 1 179 ? -0.098 15.439 -8.686 1.00 62.12 179 THR A N 1
ATOM 1465 C CA . THR A 1 179 ? -1.554 15.567 -8.537 1.00 62.12 179 THR A CA 1
ATOM 1466 C C . THR A 1 179 ? -2.338 14.629 -9.467 1.00 62.12 179 THR A C 1
ATOM 1468 O O . THR A 1 179 ? -3.378 15.010 -10.001 1.00 62.12 179 THR A O 1
ATOM 1471 N N . GLN A 1 180 ? -1.901 13.375 -9.632 1.00 57.53 180 GLN A N 1
ATOM 1472 C CA . GLN A 1 180 ? -2.712 12.319 -10.226 1.00 57.53 180 GLN A CA 1
ATOM 1473 C C . GLN A 1 180 ? -3.867 11.988 -9.282 1.00 57.53 180 GLN A C 1
ATOM 1475 O O . GLN A 1 180 ? -3.837 11.082 -8.445 1.00 57.53 180 GLN A O 1
ATOM 1480 N N . ARG A 1 181 ? -4.899 12.816 -9.403 1.00 68.94 181 ARG A N 1
ATOM 1481 C CA . ARG A 1 181 ? -6.193 12.650 -8.776 1.00 68.94 181 ARG A CA 1
ATOM 1482 C C . ARG A 1 181 ? -6.953 11.633 -9.608 1.00 68.94 181 ARG A C 1
ATOM 1484 O O . ARG A 1 181 ? -7.229 11.845 -10.783 1.00 68.94 181 ARG A O 1
ATOM 1491 N N . TRP A 1 182 ? -7.273 10.515 -8.979 1.00 72.00 182 TRP A N 1
ATOM 1492 C CA . TRP A 1 182 ? -8.236 9.574 -9.518 1.00 72.00 182 TRP A CA 1
ATOM 1493 C C . TRP A 1 182 ? -9.601 10.238 -9.395 1.00 72.00 182 TRP A C 1
ATOM 1495 O O . TRP A 1 182 ? -10.111 10.377 -8.284 1.00 72.00 182 TRP A O 1
ATOM 1505 N N . ASN A 1 183 ? -10.143 10.732 -10.500 1.00 77.81 183 ASN A N 1
ATOM 1506 C CA . ASN A 1 183 ? -11.430 11.415 -10.495 1.00 77.81 183 ASN A CA 1
ATOM 1507 C C . ASN A 1 183 ? -12.554 10.397 -10.657 1.00 77.81 183 ASN A C 1
ATOM 1509 O O . ASN A 1 183 ? -12.438 9.432 -11.413 1.00 77.81 183 ASN A O 1
ATOM 1513 N N . CYS A 1 184 ? -13.639 10.598 -9.918 1.00 79.94 184 CYS A N 1
ATOM 1514 C CA . CYS A 1 184 ? -14.832 9.788 -10.090 1.00 79.94 184 CYS A CA 1
ATOM 1515 C C . CYS A 1 184 ? -15.540 10.153 -11.389 1.00 79.94 184 CYS A C 1
ATOM 1517 O O . CYS A 1 184 ? -15.966 11.285 -11.537 1.00 79.94 184 CYS A O 1
ATOM 1519 N N . THR A 1 185 ? -15.764 9.192 -12.281 1.00 83.81 185 THR A N 1
ATOM 1520 C CA . THR A 1 185 ? -16.465 9.427 -13.556 1.00 83.81 185 THR A CA 1
ATOM 1521 C C . THR A 1 185 ? -17.935 9.828 -13.397 1.00 83.81 185 THR A C 1
ATOM 1523 O O . THR A 1 185 ? -18.560 10.231 -14.367 1.00 83.81 185 THR A O 1
ATOM 1526 N N . PHE A 1 186 ? -18.508 9.681 -12.197 1.00 80.69 186 PHE A N 1
ATOM 1527 C CA . PHE A 1 186 ? -19.912 9.997 -11.914 1.00 80.69 186 PHE A CA 1
ATOM 1528 C C . PHE A 1 186 ? -20.123 11.363 -11.246 1.00 80.69 186 PHE A C 1
ATOM 1530 O O . PHE A 1 186 ? -21.234 11.880 -11.271 1.00 80.69 186 PHE A O 1
ATOM 1537 N N . CYS A 1 187 ? -19.108 11.924 -10.580 1.00 80.38 187 CYS A N 1
ATOM 1538 C CA . CYS A 1 187 ? -19.240 13.199 -9.857 1.00 80.38 187 CYS A CA 1
ATOM 1539 C C . CYS A 1 187 ? -17.980 14.075 -9.893 1.00 80.38 187 CYS A C 1
ATOM 1541 O O . CYS A 1 187 ? -17.873 15.025 -9.119 1.00 80.38 187 CYS A O 1
ATOM 1543 N N . ASP A 1 188 ? -16.994 13.696 -10.707 1.00 71.75 188 ASP A N 1
ATOM 1544 C CA . ASP A 1 188 ? -15.688 14.336 -10.911 1.00 71.75 188 ASP A CA 1
ATOM 1545 C C . ASP A 1 188 ? -14.900 14.658 -9.636 1.00 71.75 188 ASP A C 1
ATOM 1547 O O . ASP A 1 188 ? -13.928 15.416 -9.633 1.00 71.75 188 ASP A O 1
ATOM 1551 N N . ARG A 1 189 ? -15.268 14.021 -8.518 1.00 71.06 189 ARG A N 1
ATOM 1552 C CA . ARG A 1 189 ? -14.597 14.227 -7.243 1.00 71.06 189 ARG A CA 1
ATOM 1553 C C . ARG A 1 189 ? -13.196 13.607 -7.280 1.00 71.06 189 ARG A C 1
ATOM 1555 O O . ARG A 1 189 ? -13.074 12.426 -7.616 1.00 71.06 189 ARG A O 1
ATOM 1562 N N . PRO A 1 190 ? -12.149 14.349 -6.878 1.00 70.25 190 PRO A N 1
ATOM 1563 C CA . PRO A 1 190 ? -10.781 13.852 -6.920 1.00 70.25 190 PRO A CA 1
ATOM 1564 C C . PRO A 1 190 ? -10.421 12.983 -5.7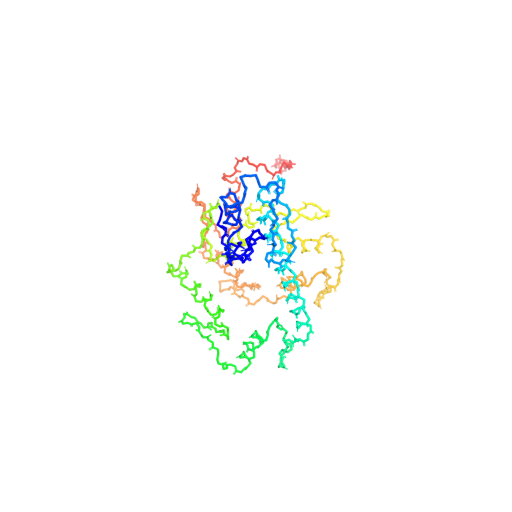11 1.00 70.25 190 PRO A C 1
ATOM 1566 O O . PRO A 1 190 ? -10.694 13.337 -4.560 1.00 70.25 190 PRO A O 1
ATOM 1569 N N . PHE A 1 191 ? -9.708 11.883 -5.959 1.00 73.31 191 PHE A N 1
ATOM 1570 C CA . PHE A 1 191 ? -9.200 10.966 -4.937 1.00 73.31 191 PHE A CA 1
ATOM 1571 C C . PHE A 1 191 ? -7.687 10.773 -5.030 1.00 73.31 191 PHE A C 1
ATOM 1573 O O . PHE A 1 191 ? -7.096 10.704 -6.102 1.00 73.31 191 PHE A O 1
ATOM 1580 N N . LYS A 1 192 ? -7.055 10.614 -3.864 1.00 67.88 192 LYS A N 1
ATOM 1581 C CA . LYS A 1 192 ? -5.601 10.420 -3.720 1.00 67.88 192 LYS A CA 1
ATOM 1582 C C . LYS A 1 192 ? -5.094 9.020 -4.091 1.00 67.88 192 LYS A C 1
ATOM 1584 O O . LYS A 1 192 ? -3.894 8.781 -4.078 1.00 67.88 192 LYS A O 1
ATOM 1589 N N . SER A 1 193 ? -5.988 8.056 -4.310 1.00 75.44 193 SER A N 1
ATOM 1590 C CA . SER A 1 193 ? -5.623 6.721 -4.790 1.00 75.44 193 SER A CA 1
ATOM 1591 C C . SER A 1 193 ? -6.822 6.013 -5.412 1.00 75.44 193 SER A C 1
ATOM 1593 O O . SER A 1 193 ? -7.956 6.233 -4.975 1.00 75.44 193 SER A O 1
ATOM 1595 N N . GLN A 1 194 ? -6.549 5.103 -6.352 1.00 78.94 194 GLN A N 1
ATOM 1596 C CA . GLN A 1 194 ? -7.566 4.276 -7.005 1.00 78.94 194 GLN A CA 1
ATOM 1597 C C . GLN A 1 194 ? -8.452 3.549 -5.991 1.00 78.94 194 GLN A C 1
ATOM 1599 O O . GLN A 1 194 ? -9.668 3.620 -6.062 1.00 78.94 194 GLN A O 1
ATOM 1604 N N . ARG A 1 195 ? -7.858 2.948 -4.953 1.00 79.19 195 ARG A N 1
ATOM 1605 C CA . ARG A 1 195 ? -8.619 2.221 -3.925 1.00 79.19 195 ARG A CA 1
ATOM 1606 C C . ARG A 1 195 ? -9.645 3.096 -3.194 1.00 79.19 195 ARG A C 1
ATOM 1608 O O . ARG A 1 195 ? -10.687 2.594 -2.779 1.00 79.19 195 ARG A O 1
ATOM 1615 N N . TYR A 1 196 ? -9.344 4.379 -2.974 1.00 76.44 196 TYR A N 1
ATOM 1616 C CA . TYR A 1 196 ? -10.305 5.297 -2.357 1.00 76.44 196 TYR A CA 1
ATOM 1617 C C . TYR A 1 196 ? -11.388 5.735 -3.341 1.00 76.44 196 TYR A C 1
ATOM 1619 O O . TYR A 1 196 ? -12.531 5.876 -2.910 1.00 76.44 196 TYR A O 1
ATOM 1627 N N . LEU A 1 197 ? -11.045 5.898 -4.623 1.00 81.62 197 LEU A N 1
ATOM 1628 C CA . LEU A 1 197 ? -12.021 6.113 -5.686 1.00 81.62 197 LEU A CA 1
ATOM 1629 C C . LEU A 1 197 ? -12.984 4.920 -5.784 1.00 81.62 197 LEU A C 1
ATOM 1631 O O . LEU A 1 197 ? -14.189 5.122 -5.688 1.00 81.62 197 LEU A O 1
ATOM 1635 N N . ASP A 1 198 ? -12.471 3.689 -5.853 1.00 82.06 198 ASP A N 1
ATOM 1636 C CA . ASP A 1 198 ? -13.286 2.468 -5.910 1.00 82.06 198 ASP A CA 1
ATOM 1637 C C . ASP A 1 198 ? -14.247 2.389 -4.719 1.00 82.06 198 ASP A C 1
ATOM 1639 O O . ASP A 1 198 ? -15.433 2.130 -4.881 1.00 82.06 198 ASP A O 1
ATOM 1643 N N . CYS A 1 199 ? -13.759 2.677 -3.505 1.00 80.31 199 CYS A N 1
ATOM 1644 C CA . CYS A 1 199 ? -14.605 2.711 -2.309 1.00 80.31 199 CYS A CA 1
ATOM 1645 C C . CYS A 1 199 ? -15.668 3.818 -2.361 1.00 80.31 199 CYS A C 1
ATOM 1647 O O . CYS A 1 199 ? -16.738 3.659 -1.777 1.00 80.31 199 CYS A O 1
ATOM 1649 N N . HIS A 1 200 ? -15.370 4.956 -2.986 1.00 80.88 200 HIS A N 1
ATOM 1650 C CA . HIS A 1 200 ? -16.329 6.040 -3.153 1.00 80.88 200 HIS A CA 1
ATOM 1651 C C . HIS A 1 200 ? -17.400 5.678 -4.182 1.00 80.88 200 HIS A C 1
ATOM 1653 O O . HIS A 1 200 ? -18.580 5.812 -3.869 1.00 80.88 200 HIS A O 1
ATOM 1659 N N . VAL A 1 201 ? -17.002 5.164 -5.347 1.00 80.56 201 VAL A N 1
ATOM 1660 C CA . VAL A 1 201 ? -17.927 4.660 -6.369 1.00 80.56 201 VAL A CA 1
ATOM 1661 C C . VAL A 1 201 ? -18.824 3.595 -5.757 1.00 80.56 201 VAL A C 1
ATOM 1663 O O . VAL A 1 201 ? -20.039 3.749 -5.769 1.00 80.56 201 VAL A O 1
ATOM 1666 N N . ALA A 1 202 ? -18.230 2.617 -5.075 1.00 80.56 202 ALA A N 1
ATOM 1667 C CA . ALA A 1 202 ? -18.947 1.587 -4.343 1.00 80.56 202 ALA A CA 1
ATOM 1668 C C . ALA A 1 202 ? -19.958 2.158 -3.329 1.00 80.56 202 ALA A C 1
ATOM 1670 O O . ALA A 1 202 ? -21.035 1.611 -3.146 1.00 80.56 202 ALA A O 1
ATOM 1671 N N . ARG A 1 203 ? -19.629 3.242 -2.621 1.00 79.94 203 ARG A N 1
ATOM 1672 C CA . ARG A 1 203 ? -20.481 3.770 -1.543 1.00 79.94 203 ARG A CA 1
ATOM 1673 C C . ARG A 1 203 ? -21.587 4.711 -2.031 1.00 79.94 203 ARG A C 1
ATOM 1675 O O . ARG A 1 203 ? -22.600 4.822 -1.349 1.00 79.94 203 ARG A O 1
ATOM 1682 N N . PHE A 1 204 ? -21.366 5.437 -3.124 1.00 76.75 204 PHE A N 1
ATOM 1683 C CA . PHE A 1 204 ? -22.230 6.553 -3.533 1.00 76.75 204 PHE A CA 1
ATOM 1684 C C . PHE A 1 204 ? -22.829 6.402 -4.933 1.00 76.75 204 PHE A C 1
ATOM 1686 O O . PHE A 1 204 ? -23.853 7.018 -5.211 1.00 76.75 204 PHE A O 1
ATOM 1693 N N . HIS A 1 205 ? -22.216 5.597 -5.798 1.00 79.44 205 HIS A N 1
ATOM 1694 C CA . HIS A 1 205 ? -22.654 5.399 -7.182 1.00 79.44 205 HIS A CA 1
ATOM 1695 C C . HIS A 1 205 ? -23.103 3.962 -7.455 1.00 79.44 205 HIS A C 1
ATOM 1697 O O . HIS A 1 205 ? -23.919 3.735 -8.342 1.00 79.44 205 HIS A O 1
ATOM 1703 N N . ASP A 1 206 ? -22.635 3.008 -6.654 1.00 78.19 206 ASP A N 1
ATOM 1704 C CA . ASP A 1 206 ? -23.071 1.623 -6.696 1.00 78.19 206 ASP A CA 1
ATOM 1705 C C . ASP A 1 206 ? -24.086 1.343 -5.579 1.00 78.19 206 ASP A C 1
ATOM 1707 O O . ASP A 1 206 ? -23.778 1.436 -4.390 1.00 78.19 206 ASP A O 1
ATOM 1711 N N . LYS A 1 207 ? -25.314 1.005 -5.977 1.00 73.25 207 LYS A N 1
ATOM 1712 C CA . LYS A 1 207 ? -26.379 0.559 -5.067 1.00 73.25 207 LYS A CA 1
ATOM 1713 C C . LYS A 1 207 ? -26.417 -0.963 -4.926 1.00 73.25 207 LYS A C 1
ATOM 1715 O O . LYS A 1 207 ? -27.372 -1.492 -4.364 1.00 73.25 207 LYS A O 1
ATOM 1720 N N . SER A 1 208 ? -25.425 -1.680 -5.456 1.00 75.44 208 SER A N 1
ATOM 1721 C CA . SER A 1 208 ? -25.351 -3.123 -5.297 1.00 75.44 208 SER A CA 1
ATOM 1722 C C . SER A 1 208 ? -25.198 -3.477 -3.813 1.00 75.44 208 SER A C 1
ATOM 1724 O O . SER A 1 208 ? -24.336 -2.973 -3.095 1.00 75.44 208 SER A O 1
ATOM 1726 N N . GLU A 1 209 ? -26.086 -4.336 -3.322 1.00 80.00 209 GLU A N 1
ATOM 1727 C CA . GLU A 1 209 ? -26.075 -4.840 -1.946 1.00 80.00 209 GLU A CA 1
ATOM 1728 C C . GLU A 1 209 ? -25.564 -6.283 -1.910 1.00 80.00 209 GLU A C 1
ATOM 1730 O O . GLU A 1 209 ? -26.136 -7.164 -1.265 1.00 80.00 209 GLU A O 1
ATOM 1735 N N . THR A 1 210 ? -24.480 -6.542 -2.641 1.00 84.25 210 THR A N 1
ATOM 1736 C CA . THR A 1 210 ? -23.920 -7.889 -2.819 1.00 84.25 210 THR A CA 1
ATOM 1737 C C . THR A 1 210 ? -23.406 -8.494 -1.516 1.00 84.25 210 THR A C 1
ATOM 1739 O O . THR A 1 210 ? -23.403 -9.713 -1.361 1.00 84.25 210 THR A O 1
ATOM 1742 N N . PHE A 1 211 ? -22.978 -7.667 -0.561 1.00 84.94 211 PHE A N 1
ATOM 1743 C CA . PHE A 1 211 ? -22.436 -8.108 0.719 1.00 84.94 211 PHE A CA 1
ATOM 1744 C C . PHE A 1 211 ? -23.305 -7.613 1.869 1.00 84.94 211 PHE A C 1
ATOM 1746 O O . PHE A 1 211 ? -23.263 -6.438 2.232 1.00 84.94 211 PHE A O 1
ATOM 1753 N N . LYS A 1 212 ? -24.064 -8.519 2.486 1.00 87.25 212 LYS A N 1
ATOM 1754 C CA . LYS A 1 212 ? -24.940 -8.191 3.614 1.00 87.25 212 LYS A CA 1
ATOM 1755 C C . LYS A 1 212 ? -24.245 -8.397 4.954 1.00 87.25 212 LYS A C 1
ATOM 1757 O O . LYS A 1 212 ? -23.435 -9.308 5.131 1.00 87.25 212 LYS A O 1
ATOM 1762 N N . CYS A 1 213 ? -24.561 -7.525 5.903 1.00 88.00 213 CYS A N 1
ATOM 1763 C CA . CYS A 1 213 ? -24.211 -7.729 7.297 1.00 88.00 213 CYS A CA 1
ATOM 1764 C C . CYS A 1 213 ? -25.042 -8.876 7.872 1.00 88.00 213 CYS A C 1
ATOM 1766 O O . CYS A 1 213 ? -26.261 -8.860 7.787 1.00 88.00 213 CYS A O 1
ATOM 1768 N N . ASP A 1 214 ? -24.378 -9.848 8.480 1.00 87.94 214 ASP A N 1
ATOM 1769 C CA . ASP A 1 214 ? -24.996 -10.968 9.197 1.00 87.94 214 ASP A CA 1
ATOM 1770 C C . ASP A 1 214 ? -25.716 -10.528 10.479 1.00 87.94 214 ASP A C 1
ATOM 1772 O O . ASP A 1 214 ? -26.645 -11.199 10.905 1.00 87.94 214 ASP A O 1
ATOM 1776 N N . VAL A 1 215 ? -25.319 -9.398 11.075 1.00 86.00 215 VAL A N 1
ATOM 1777 C CA . VAL A 1 215 ? -25.907 -8.910 12.334 1.00 86.00 215 VAL A CA 1
ATOM 1778 C C . VAL A 1 215 ? -27.127 -8.010 12.116 1.00 86.00 215 VAL A C 1
ATOM 1780 O O . VAL A 1 215 ? -28.102 -8.120 12.848 1.00 86.00 215 VAL A O 1
ATOM 1783 N N . CYS A 1 216 ? -27.095 -7.095 11.139 1.00 88.25 216 CYS A N 1
ATOM 1784 C CA . CYS A 1 216 ? -28.183 -6.123 10.919 1.00 88.25 216 CYS A CA 1
ATOM 1785 C C . CYS A 1 216 ? -28.786 -6.147 9.509 1.00 88.25 216 CYS A C 1
ATOM 1787 O O . CYS A 1 216 ? -29.505 -5.221 9.141 1.00 88.25 216 CYS A O 1
ATOM 1789 N N . ALA A 1 217 ? -28.448 -7.150 8.693 1.00 85.75 217 ALA A N 1
ATOM 1790 C CA . ALA A 1 217 ? -28.899 -7.325 7.307 1.00 85.75 217 ALA A CA 1
ATOM 1791 C C . ALA A 1 217 ? -28.558 -6.183 6.324 1.00 85.75 217 ALA A C 1
ATOM 1793 O O . ALA A 1 217 ? -28.837 -6.310 5.133 1.00 85.75 217 ALA A O 1
ATOM 1794 N N . LYS A 1 218 ? -27.906 -5.099 6.774 1.00 84.44 218 LYS A N 1
ATOM 1795 C CA . LYS A 1 218 ? -27.541 -3.957 5.924 1.00 84.44 218 LYS A CA 1
ATOM 1796 C C . LYS A 1 218 ? -26.616 -4.380 4.779 1.00 84.44 218 LYS A C 1
ATOM 1798 O O . LYS A 1 218 ? -25.595 -5.028 5.021 1.00 84.44 218 LYS A O 1
ATOM 1803 N N . GLY A 1 219 ? -26.974 -3.995 3.555 1.00 84.12 219 GLY A N 1
ATOM 1804 C CA . GLY A 1 219 ? -26.236 -4.292 2.332 1.00 84.12 219 GLY A CA 1
ATOM 1805 C C . GLY A 1 219 ? -25.079 -3.332 2.058 1.00 84.12 219 GLY A C 1
ATOM 1806 O O . GLY A 1 219 ? -25.121 -2.148 2.396 1.00 84.12 219 GLY A O 1
ATOM 1807 N N . PHE A 1 220 ? -24.022 -3.859 1.445 1.00 84.69 220 PHE A N 1
ATOM 1808 C CA . PHE A 1 220 ? -22.850 -3.118 0.996 1.00 84.69 220 PHE A CA 1
ATOM 1809 C C . PHE A 1 220 ? -22.380 -3.667 -0.351 1.00 84.69 220 PHE A C 1
ATOM 1811 O O . PHE A 1 220 ? -22.390 -4.873 -0.580 1.00 84.69 220 PHE A O 1
ATOM 1818 N N . SER A 1 221 ? -21.864 -2.783 -1.191 1.00 82.75 221 SER A N 1
ATOM 1819 C CA . SER A 1 221 ? -21.315 -3.081 -2.520 1.00 82.75 221 SER A CA 1
ATOM 1820 C C . SER A 1 221 ? -19.924 -3.712 -2.492 1.00 82.75 221 SER A C 1
ATOM 1822 O O . SER A 1 221 ? -19.486 -4.345 -3.448 1.00 82.75 221 SER A O 1
ATOM 1824 N N . THR A 1 222 ? -19.182 -3.576 -1.385 1.00 82.38 222 THR A N 1
ATOM 1825 C CA . THR A 1 222 ? -17.846 -4.178 -1.248 1.00 82.38 222 THR A CA 1
ATOM 1826 C C . THR A 1 222 ? -17.607 -4.795 0.124 1.00 82.38 222 THR A C 1
ATOM 1828 O O . THR A 1 222 ? -18.069 -4.308 1.161 1.00 82.38 222 THR A O 1
ATOM 1831 N N . THR A 1 223 ? -16.769 -5.833 0.150 1.00 84.75 223 THR A N 1
ATOM 1832 C CA . THR A 1 223 ? -16.335 -6.508 1.384 1.00 84.75 223 THR A CA 1
ATOM 1833 C C . THR A 1 223 ? -15.581 -5.582 2.344 1.00 84.75 223 THR A C 1
ATOM 1835 O O . THR A 1 223 ? -15.654 -5.764 3.558 1.00 84.75 223 THR A O 1
ATOM 1838 N N . PHE A 1 224 ? -14.863 -4.573 1.835 1.00 84.19 224 PHE A N 1
ATOM 1839 C CA . PHE A 1 224 ? -14.175 -3.580 2.667 1.00 84.19 224 PHE A CA 1
ATOM 1840 C C . PHE A 1 224 ? -15.165 -2.712 3.452 1.00 84.19 224 PHE A C 1
ATOM 1842 O O . PHE A 1 224 ? -14.979 -2.517 4.654 1.00 84.19 224 PHE A O 1
ATOM 1849 N N . LEU A 1 225 ? -16.221 -2.224 2.792 1.00 83.06 225 LEU A N 1
ATOM 1850 C CA . LEU A 1 225 ? -17.260 -1.417 3.432 1.00 83.06 225 LEU A CA 1
ATOM 1851 C C . LEU A 1 225 ? -18.027 -2.227 4.480 1.00 83.06 225 LEU A C 1
ATOM 1853 O O . LEU A 1 225 ? -18.226 -1.729 5.588 1.00 83.06 225 LEU A O 1
ATOM 1857 N N . LEU A 1 226 ? -18.353 -3.488 4.176 1.00 86.81 226 LEU A N 1
ATOM 1858 C CA . LEU A 1 226 ? -18.954 -4.404 5.144 1.00 86.81 226 LEU A CA 1
ATOM 1859 C C . LEU A 1 226 ? -18.044 -4.615 6.367 1.00 86.81 226 LEU A C 1
ATOM 1861 O O . LEU A 1 226 ? -18.499 -4.508 7.505 1.00 86.81 226 LEU A O 1
ATOM 1865 N N . LYS A 1 227 ? -16.743 -4.866 6.161 1.00 85.81 227 LYS A N 1
ATOM 1866 C CA . LYS A 1 227 ? -15.777 -5.027 7.264 1.00 85.81 227 LYS A CA 1
ATOM 1867 C C . LYS A 1 227 ? -15.654 -3.765 8.119 1.00 85.81 227 LYS A C 1
ATOM 1869 O O . LYS A 1 227 ? -15.638 -3.871 9.342 1.00 85.81 227 LYS A O 1
ATOM 1874 N N . ASP A 1 228 ? -15.573 -2.580 7.510 1.00 83.19 228 ASP A N 1
ATOM 1875 C CA . ASP A 1 228 ? -15.524 -1.310 8.250 1.00 83.19 228 ASP A CA 1
ATOM 1876 C C . ASP A 1 228 ? -16.820 -1.062 9.033 1.00 83.19 228 ASP A C 1
ATOM 1878 O O . ASP A 1 228 ? -16.765 -0.640 10.188 1.00 83.19 228 ASP A O 1
ATOM 1882 N N . HIS A 1 229 ? -17.976 -1.384 8.448 1.00 85.25 229 HIS A N 1
ATOM 1883 C CA . HIS A 1 229 ? -19.265 -1.310 9.126 1.00 85.25 229 HIS A CA 1
ATOM 1884 C C . HIS A 1 229 ? -19.331 -2.245 10.337 1.00 85.25 229 HIS A C 1
ATOM 1886 O O . HIS A 1 229 ? -19.631 -1.766 11.433 1.00 85.25 229 HIS A O 1
ATOM 1892 N N . LYS A 1 230 ? -18.994 -3.533 10.171 1.00 84.56 230 LYS A N 1
ATOM 1893 C CA . LYS A 1 230 ? -18.956 -4.495 11.282 1.00 84.56 230 LYS A CA 1
ATOM 1894 C C . LYS A 1 230 ? -18.016 -4.021 12.382 1.00 84.56 230 LYS A C 1
ATOM 1896 O O . LYS A 1 230 ? -18.413 -3.964 13.538 1.00 84.56 230 LYS A O 1
ATOM 1901 N N . ARG A 1 231 ? -16.813 -3.568 12.019 1.00 81.06 231 ARG A N 1
ATOM 1902 C CA . ARG A 1 231 ? -15.823 -3.034 12.966 1.00 81.06 231 ARG A CA 1
ATOM 1903 C C . ARG A 1 231 ? -16.353 -1.861 13.798 1.00 81.06 231 ARG A C 1
ATOM 1905 O O . ARG A 1 231 ? -16.009 -1.727 14.962 1.00 81.06 231 ARG A O 1
ATOM 1912 N N . ARG A 1 232 ? -17.149 -0.974 13.201 1.00 77.56 232 ARG A N 1
ATOM 1913 C CA . ARG A 1 232 ? -17.635 0.240 13.879 1.00 77.56 232 ARG A CA 1
ATOM 1914 C C . ARG A 1 232 ? -18.911 0.024 14.687 1.00 77.56 232 ARG A C 1
ATOM 1916 O O . ARG A 1 232 ? -19.096 0.721 15.678 1.00 77.56 232 ARG A O 1
ATOM 1923 N N . ASN A 1 233 ? -19.785 -0.875 14.236 1.00 78.50 233 ASN A N 1
ATOM 1924 C CA . ASN A 1 233 ? -21.153 -0.988 14.755 1.00 78.50 233 ASN A CA 1
ATOM 1925 C C . ASN A 1 233 ? -21.415 -2.298 15.502 1.00 78.50 233 ASN A C 1
ATOM 1927 O O . ASN A 1 233 ? -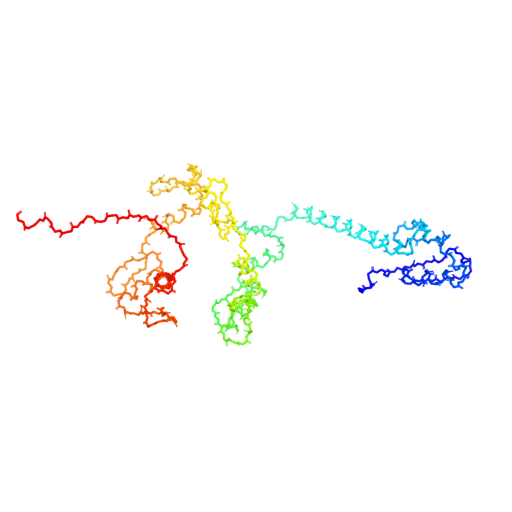22.243 -2.311 16.403 1.00 78.50 233 ASN A O 1
ATOM 1931 N N . HIS A 1 234 ? -20.729 -3.380 15.134 1.00 79.06 234 HIS A N 1
ATOM 1932 C CA . HIS A 1 234 ? -20.981 -4.721 15.672 1.00 79.06 234 HIS A CA 1
ATOM 1933 C C . HIS A 1 234 ? -19.796 -5.295 16.437 1.00 79.06 234 HIS A C 1
ATOM 1935 O O . HIS A 1 234 ? -19.949 -6.281 17.145 1.00 79.06 234 HIS A O 1
ATOM 1941 N N . GLN A 1 235 ? -18.608 -4.706 16.301 1.00 73.56 235 GLN A N 1
ATOM 1942 C CA . GLN A 1 235 ? -17.479 -5.127 17.104 1.00 73.56 235 GLN A CA 1
ATOM 1943 C C . GLN A 1 235 ? -17.707 -4.707 18.550 1.00 73.56 235 GLN A C 1
ATOM 1945 O O . GLN A 1 235 ? -17.939 -3.529 18.843 1.00 73.56 235 GLN A O 1
ATOM 1950 N N . GLU A 1 236 ? -17.598 -5.680 19.448 1.00 67.44 236 GLU A N 1
ATOM 1951 C CA . GLU A 1 236 ? -17.570 -5.416 20.875 1.00 67.44 236 GLU A CA 1
ATOM 1952 C C . GLU A 1 236 ? -16.433 -4.443 21.186 1.00 67.44 236 GLU A C 1
ATOM 1954 O O . GLU A 1 236 ? -15.308 -4.549 20.685 1.00 67.44 236 GLU A O 1
ATOM 1959 N N . ARG A 1 237 ? -16.742 -3.429 21.988 1.00 77.25 237 ARG A N 1
ATOM 1960 C CA . ARG A 1 237 ? -15.750 -2.455 22.426 1.00 77.25 237 ARG A CA 1
ATOM 1961 C C . ARG A 1 237 ? -14.868 -3.154 23.455 1.00 77.25 237 ARG A C 1
ATOM 1963 O O . ARG A 1 237 ? -15.302 -3.348 24.580 1.00 77.25 237 ARG A O 1
ATOM 1970 N N . THR A 1 238 ? -13.654 -3.535 23.074 1.00 80.56 238 THR A N 1
ATOM 1971 C CA . THR A 1 238 ? -12.753 -4.326 23.930 1.00 80.56 238 THR A CA 1
ATOM 1972 C C . THR A 1 238 ? -11.753 -3.485 24.720 1.00 80.56 238 THR A C 1
ATOM 1974 O O . THR A 1 238 ? -11.160 -3.970 25.678 1.00 80.56 238 THR A O 1
ATOM 1977 N N . PHE A 1 239 ? -11.555 -2.215 24.356 1.00 82.06 239 PHE A N 1
ATOM 1978 C CA . PHE A 1 239 ? -10.530 -1.368 24.967 1.00 82.06 239 PHE A CA 1
ATOM 1979 C C . PHE A 1 239 ? -11.142 -0.450 26.025 1.00 82.06 239 PHE A C 1
ATOM 1981 O O . PHE A 1 239 ? -11.770 0.551 25.682 1.00 82.06 239 PHE A O 1
ATOM 1988 N N . LYS A 1 240 ? -10.967 -0.792 27.304 1.00 86.31 240 LYS A N 1
ATOM 1989 C CA . LYS A 1 240 ? -11.493 -0.034 28.447 1.00 86.31 240 LYS A CA 1
ATOM 1990 C C . LYS A 1 240 ? -10.576 1.127 28.824 1.00 86.31 240 LYS A C 1
ATOM 1992 O O . LYS A 1 240 ? -9.382 0.927 29.015 1.00 86.31 240 LYS A O 1
ATOM 1997 N N . CYS A 1 241 ? -11.143 2.317 29.000 1.00 88.62 241 CYS A N 1
ATOM 1998 C CA . CYS A 1 241 ? -10.446 3.434 29.628 1.00 88.62 241 CYS A CA 1
ATOM 1999 C C . CYS A 1 241 ? -10.297 3.205 31.131 1.00 88.62 241 CYS A C 1
ATOM 2001 O O . CYS A 1 241 ? -11.293 2.981 31.819 1.00 88.62 241 CYS A O 1
ATOM 2003 N N . ALA A 1 242 ? -9.068 3.301 31.637 1.00 85.75 242 ALA A N 1
ATOM 2004 C CA . ALA A 1 242 ? -8.784 3.142 33.060 1.00 85.75 242 ALA A CA 1
ATOM 2005 C C . ALA A 1 242 ? -9.398 4.266 33.916 1.00 85.75 242 ALA A C 1
ATOM 2007 O O . ALA A 1 242 ? -9.816 4.010 35.038 1.00 85.75 242 ALA A O 1
ATOM 2008 N N . HIS A 1 243 ? -9.514 5.482 33.371 1.00 85.12 243 HIS A N 1
ATOM 2009 C CA . HIS A 1 243 ? -9.998 6.651 34.114 1.00 85.12 243 HIS A CA 1
ATOM 2010 C C . HIS A 1 243 ? -11.523 6.711 34.260 1.00 85.12 243 HIS A C 1
ATOM 2012 O O . HIS A 1 243 ? -12.022 7.052 35.324 1.00 85.12 243 HIS A O 1
ATOM 2018 N N . CYS A 1 244 ? -12.283 6.393 33.206 1.00 87.75 244 CYS A N 1
ATOM 2019 C CA . CYS A 1 244 ? -13.749 6.534 33.215 1.00 87.75 244 CYS A CA 1
ATOM 2020 C C . CYS A 1 244 ? -14.508 5.253 32.853 1.00 87.75 244 CYS A C 1
ATOM 2022 O O . CYS A 1 244 ? -15.722 5.279 32.669 1.00 87.75 244 CYS A O 1
ATOM 2024 N N . GLY A 1 245 ? -13.806 4.134 32.660 1.00 83.31 245 GLY A N 1
ATOM 2025 C CA . GLY A 1 245 ? -14.410 2.850 32.304 1.00 83.31 245 GLY A CA 1
ATOM 2026 C C . GLY A 1 245 ? -15.006 2.778 30.895 1.00 83.31 245 GLY A C 1
ATOM 2027 O O . GLY A 1 245 ? -15.525 1.730 30.515 1.00 83.31 245 GLY A O 1
ATOM 2028 N N . LYS A 1 246 ? -14.932 3.851 30.096 1.00 84.56 246 LYS A N 1
ATOM 2029 C CA . LYS A 1 246 ? -15.510 3.893 28.749 1.00 84.56 246 LYS A CA 1
ATOM 2030 C C . LYS A 1 246 ? -14.811 2.904 27.821 1.00 84.56 246 LYS A C 1
ATOM 2032 O O . LYS A 1 246 ? -13.591 2.932 27.672 1.00 84.56 246 LYS A O 1
ATOM 2037 N N . MET A 1 247 ? -15.600 2.067 27.158 1.00 82.88 247 MET A N 1
ATOM 2038 C CA . MET A 1 247 ? -15.099 1.087 26.197 1.00 82.88 247 MET A CA 1
ATOM 2039 C C . MET A 1 247 ? -14.955 1.716 24.801 1.00 82.88 247 MET A C 1
ATOM 2041 O O . MET A 1 247 ? -15.836 2.449 24.346 1.00 82.88 247 MET A O 1
ATOM 2045 N N . MET A 1 248 ? -13.872 1.396 24.094 1.00 81.56 248 MET A N 1
ATOM 2046 C CA . MET A 1 248 ? -13.558 1.854 22.738 1.00 81.56 248 MET A CA 1
ATOM 2047 C C . MET A 1 248 ? -13.315 0.657 21.804 1.00 81.56 248 MET A C 1
ATOM 2049 O O . MET A 1 248 ? -12.926 -0.425 22.235 1.00 81.56 248 MET A O 1
ATOM 2053 N N . TYR A 1 249 ? -13.525 0.855 20.501 1.00 78.81 249 TYR A N 1
ATOM 2054 C CA . TYR A 1 249 ? -13.388 -0.194 19.475 1.00 78.81 249 TYR A CA 1
ATOM 2055 C C . TYR A 1 249 ? -11.948 -0.394 18.971 1.00 78.81 249 TYR 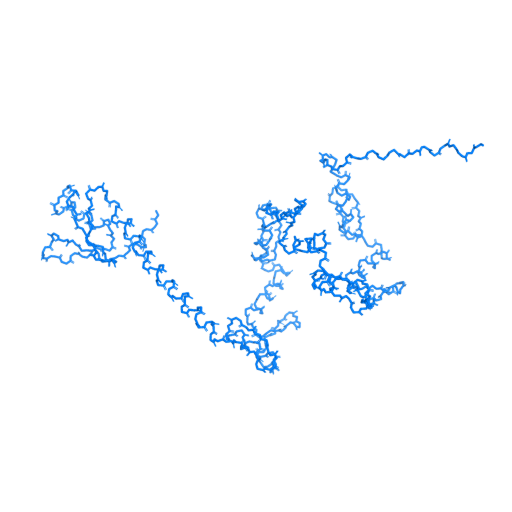A C 1
ATOM 2057 O O . TYR A 1 249 ? -11.672 -1.318 18.212 1.00 78.81 249 TYR A O 1
ATOM 2065 N N . SER A 1 250 ? -11.011 0.488 19.337 1.00 82.62 250 SER A N 1
ATOM 2066 C CA . SER A 1 250 ? -9.603 0.347 18.959 1.00 82.62 250 SER A CA 1
ATOM 2067 C C . SER A 1 250 ? -8.670 0.942 20.013 1.00 82.62 250 SER A C 1
ATOM 2069 O O . SER A 1 250 ? -9.023 1.912 20.687 1.00 82.62 250 SER A O 1
ATOM 2071 N N . LYS A 1 251 ? -7.445 0.411 20.100 1.00 83.75 251 LYS A N 1
ATOM 2072 C CA . LYS A 1 251 ? -6.390 0.944 20.975 1.00 83.75 251 LYS A CA 1
ATOM 2073 C C . LYS A 1 251 ? -6.052 2.406 20.663 1.00 83.75 251 LYS A C 1
ATOM 2075 O O . LYS A 1 251 ? -5.899 3.204 21.576 1.00 83.75 251 LYS A O 1
ATOM 2080 N N . ASN A 1 252 ? -5.995 2.786 19.384 1.00 83.94 252 ASN A N 1
ATOM 2081 C CA . ASN A 1 252 ? -5.708 4.172 18.987 1.00 83.94 252 ASN A CA 1
ATOM 2082 C C . ASN A 1 252 ? -6.809 5.135 19.444 1.00 83.94 252 ASN A C 1
ATOM 2084 O O . ASN A 1 252 ? -6.529 6.261 19.844 1.00 83.94 252 ASN A O 1
ATOM 2088 N N . ASN A 1 253 ? -8.061 4.682 19.394 1.00 84.06 253 ASN A N 1
ATOM 2089 C CA . ASN A 1 253 ? -9.196 5.440 19.895 1.00 84.06 253 ASN A CA 1
ATOM 2090 C C . ASN A 1 253 ? -9.157 5.590 21.414 1.00 84.06 253 ASN A C 1
ATOM 2092 O O . ASN A 1 253 ? -9.501 6.659 21.907 1.00 84.06 253 ASN A O 1
ATOM 2096 N N . LEU A 1 254 ? -8.740 4.544 22.134 1.00 86.88 254 LEU A N 1
ATOM 2097 C CA . LEU A 1 254 ? -8.530 4.613 23.575 1.00 86.88 254 LEU A CA 1
ATOM 2098 C C . LEU A 1 254 ? -7.428 5.623 23.928 1.00 86.88 254 LEU A C 1
ATOM 2100 O O . LEU A 1 254 ? -7.697 6.540 24.689 1.00 86.88 254 LEU A O 1
ATOM 2104 N N . ILE A 1 255 ? -6.256 5.545 23.291 1.00 86.06 255 ILE A N 1
ATOM 2105 C CA . ILE A 1 255 ? -5.146 6.490 23.525 1.00 86.06 255 ILE A CA 1
ATOM 2106 C C . ILE A 1 255 ? -5.584 7.937 23.251 1.00 86.06 255 ILE A C 1
ATOM 2108 O O . ILE A 1 255 ? -5.307 8.846 24.026 1.00 86.06 255 ILE A O 1
ATOM 2112 N N . ALA A 1 256 ? -6.298 8.174 22.146 1.00 84.75 256 ALA A N 1
ATOM 2113 C CA . ALA A 1 256 ? -6.820 9.504 21.838 1.00 84.75 256 ALA A CA 1
ATOM 2114 C C . ALA A 1 256 ? -7.867 9.978 22.863 1.00 84.75 256 ALA A C 1
ATOM 2116 O O . ALA A 1 256 ? -7.947 11.170 23.149 1.00 84.75 256 ALA A O 1
ATOM 2117 N N . HIS A 1 257 ? -8.665 9.057 23.408 1.00 86.38 257 HIS A N 1
ATOM 2118 C CA . HIS A 1 257 ? -9.637 9.341 24.457 1.00 86.38 257 HIS A CA 1
ATOM 2119 C C . HIS A 1 257 ? -8.966 9.641 25.804 1.00 86.38 257 HIS A C 1
ATOM 2121 O O . HIS A 1 257 ? -9.408 10.548 26.500 1.00 86.38 257 HIS A O 1
ATOM 2127 N N . GLU A 1 258 ? -7.885 8.945 26.156 1.00 86.25 258 GLU A N 1
ATOM 2128 C CA . GLU A 1 258 ? -7.154 9.146 27.414 1.00 86.25 258 GLU A CA 1
ATOM 2129 C C . GLU A 1 258 ? -6.563 10.556 27.536 1.00 86.25 258 GLU A C 1
ATOM 2131 O O . GLU A 1 258 ? -6.579 11.125 28.624 1.00 86.25 258 GLU A O 1
ATOM 2136 N N . ARG A 1 259 ? -6.204 11.196 26.414 1.00 85.75 259 ARG A N 1
ATOM 2137 C CA . ARG A 1 259 ? -5.795 12.618 26.371 1.00 85.75 259 ARG A CA 1
ATOM 2138 C C . ARG A 1 259 ? -6.862 13.587 26.883 1.00 85.75 259 ARG A C 1
ATOM 2140 O O . ARG A 1 259 ? -6.575 14.738 27.210 1.00 85.75 259 ARG A O 1
ATOM 2147 N N . ILE A 1 260 ? -8.128 13.167 26.919 1.00 83.69 260 ILE A N 1
ATOM 2148 C CA . ILE A 1 260 ? -9.191 13.978 27.515 1.00 83.69 260 ILE A CA 1
ATOM 2149 C C . ILE A 1 260 ? -8.972 14.089 29.024 1.00 83.69 260 ILE A C 1
ATOM 2151 O O . ILE A 1 260 ? -9.112 15.193 29.541 1.00 83.69 260 ILE A O 1
ATOM 2155 N N . HIS A 1 261 ? -8.567 12.992 29.669 1.00 84.44 261 HIS A N 1
ATOM 2156 C CA . HIS A 1 261 ? -8.350 12.901 31.115 1.00 84.44 261 HIS A CA 1
ATOM 2157 C C . HIS A 1 261 ? -7.008 13.484 31.543 1.00 84.44 261 HIS A C 1
ATOM 2159 O O . HIS A 1 261 ? -6.953 14.207 32.527 1.00 84.44 261 HIS A O 1
ATOM 2165 N N . THR A 1 262 ? -5.939 13.217 30.790 1.00 82.06 262 THR A N 1
ATOM 2166 C CA . THR A 1 262 ? -4.596 13.718 31.133 1.00 82.06 262 THR A CA 1
ATOM 2167 C C . THR A 1 262 ? -4.390 15.189 30.773 1.00 82.06 262 THR A C 1
ATOM 2169 O O . THR A 1 262 ? -3.430 15.803 31.219 1.00 82.06 262 THR A O 1
ATOM 2172 N N . GLY A 1 263 ? -5.262 15.765 29.938 1.00 79.75 263 GLY A N 1
ATOM 2173 C CA . GLY A 1 263 ? -5.097 17.133 29.442 1.00 79.75 263 GLY A CA 1
ATOM 2174 C C . GLY A 1 263 ? -3.944 17.304 28.446 1.00 79.75 263 GLY A C 1
ATOM 2175 O O . GLY A 1 263 ? -3.710 18.419 27.990 1.00 79.75 263 GLY A O 1
ATOM 2176 N N . GLU A 1 264 ? -3.255 16.225 28.064 1.00 80.75 264 GLU A N 1
ATOM 2177 C CA . GLU A 1 264 ? -2.125 16.280 27.140 1.00 80.75 264 GLU A CA 1
ATOM 2178 C C . GLU A 1 264 ? -2.537 16.811 25.760 1.00 80.75 264 GLU A C 1
ATOM 2180 O O . GLU A 1 264 ? -3.390 16.240 25.068 1.00 80.75 264 GLU A O 1
ATOM 2185 N N . ASN A 1 265 ? -1.853 17.869 25.324 1.00 82.56 265 ASN A N 1
ATOM 2186 C CA . ASN A 1 265 ? -1.993 18.465 24.000 1.00 82.56 265 ASN A CA 1
ATOM 2187 C C . ASN A 1 265 ? -0.712 18.243 23.175 1.00 82.56 265 ASN A C 1
ATOM 2189 O O . ASN A 1 265 ? 0.081 19.168 23.005 1.00 82.56 265 ASN A O 1
ATOM 2193 N N . PRO A 1 266 ? -0.486 17.033 22.631 1.00 82.00 266 PRO A N 1
ATOM 2194 C CA . PRO A 1 266 ? 0.764 16.693 21.949 1.00 82.00 266 PRO A CA 1
ATOM 2195 C C . PRO A 1 266 ? 0.942 17.392 20.594 1.00 82.00 266 PRO A C 1
ATOM 2197 O O . PRO A 1 266 ? 1.972 17.219 19.948 1.00 82.00 266 PRO A O 1
ATOM 2200 N N . TYR A 1 267 ? -0.064 18.130 20.118 1.00 81.50 267 TYR A N 1
ATOM 2201 C CA . TYR A 1 267 ? -0.008 18.842 18.847 1.00 81.50 267 TYR A CA 1
ATOM 2202 C C . TYR A 1 267 ? -0.004 20.345 19.096 1.00 81.50 267 TYR A C 1
ATOM 2204 O O . TYR A 1 267 ? -1.041 20.914 19.441 1.00 81.50 267 TYR A O 1
ATOM 2212 N N . SER A 1 268 ? 1.145 20.976 18.875 1.00 83.38 268 SER A N 1
ATOM 2213 C CA . SER A 1 268 ? 1.326 22.425 18.917 1.00 83.38 268 SER A CA 1
ATOM 2214 C C . SER A 1 268 ? 1.327 23.030 17.514 1.00 83.38 268 SER A C 1
ATOM 2216 O O . SER A 1 268 ? 1.781 22.420 16.539 1.00 83.38 268 SER A O 1
ATOM 2218 N N . CYS A 1 269 ? 0.792 24.241 17.400 1.00 78.19 269 CYS A N 1
ATOM 2219 C CA . CYS A 1 269 ? 1.020 25.075 16.236 1.00 78.19 269 CYS A CA 1
ATOM 2220 C C . CYS A 1 269 ? 2.455 25.608 16.275 1.00 78.19 269 CYS A C 1
ATOM 2222 O O . CYS A 1 269 ? 2.983 25.925 17.330 1.00 78.19 269 CYS A O 1
ATOM 2224 N N . GLN A 1 270 ? 3.102 25.687 15.115 1.00 82.19 270 GLN A N 1
ATOM 2225 C CA . GLN A 1 270 ? 4.438 26.287 15.001 1.00 82.19 270 GLN A CA 1
ATOM 2226 C C . GLN A 1 270 ? 4.378 27.800 14.754 1.00 82.19 270 GLN A C 1
ATOM 2228 O O . GLN A 1 270 ? 5.410 28.457 14.746 1.00 82.19 270 GLN A O 1
ATOM 2233 N N . LEU A 1 271 ? 3.180 28.335 14.500 1.00 75.44 271 LEU A N 1
ATOM 2234 C CA . LEU A 1 271 ? 2.948 29.742 14.165 1.00 75.44 271 LEU A CA 1
ATOM 2235 C C . LEU A 1 271 ? 2.309 30.527 15.322 1.00 75.44 271 LEU A C 1
ATOM 2237 O O . LEU A 1 271 ? 2.209 31.745 15.242 1.00 75.44 271 LEU A O 1
ATOM 2241 N N . CYS A 1 272 ? 1.842 29.841 16.368 1.00 82.88 272 CYS A N 1
ATOM 2242 C CA . CYS A 1 272 ? 1.333 30.436 17.604 1.00 82.88 272 CYS A CA 1
ATOM 2243 C C . CYS A 1 272 ? 1.349 29.406 18.742 1.00 82.88 272 CYS A C 1
ATOM 2245 O O . CYS A 1 272 ? 1.562 28.219 18.501 1.00 82.88 272 CYS A O 1
ATOM 2247 N N . ASP A 1 273 ? 1.007 29.838 19.955 1.00 83.94 273 ASP A N 1
ATOM 2248 C CA . ASP A 1 273 ? 1.009 28.999 21.163 1.00 83.94 273 ASP A CA 1
ATOM 2249 C C . ASP A 1 273 ? -0.201 28.051 21.283 1.00 83.94 273 ASP A C 1
ATOM 2251 O O . ASP A 1 273 ? -0.438 27.436 22.325 1.00 83.94 273 ASP A O 1
ATOM 2255 N N . TYR A 1 274 ? -1.000 27.901 20.220 1.00 76.75 274 TYR A N 1
ATOM 2256 C CA . TYR A 1 274 ? -2.152 27.006 20.238 1.00 76.75 274 TYR A CA 1
ATOM 2257 C C . TYR A 1 274 ? -1.718 25.540 20.299 1.00 76.75 274 TYR A C 1
ATOM 2259 O O . TYR A 1 274 ? -1.008 25.035 19.424 1.00 76.75 274 TYR A O 1
ATOM 2267 N N . THR A 1 275 ? -2.233 24.819 21.294 1.00 84.88 275 THR A N 1
ATOM 2268 C CA . THR A 1 275 ? -2.027 23.378 21.452 1.00 84.88 275 THR A CA 1
ATOM 2269 C C . THR A 1 275 ? -3.363 22.642 21.483 1.00 84.88 275 THR A C 1
ATOM 2271 O O . THR A 1 275 ? -4.385 23.175 21.916 1.00 84.88 275 THR A O 1
ATOM 2274 N N . CYS A 1 276 ? -3.394 21.404 20.989 1.00 82.56 276 CYS A N 1
ATOM 2275 C CA . CYS A 1 276 ? -4.611 20.598 20.996 1.00 82.56 276 CYS A CA 1
ATOM 2276 C C . CYS A 1 276 ? -4.352 19.087 21.092 1.00 82.56 276 CYS A C 1
ATOM 2278 O O . CYS A 1 276 ? -3.250 18.581 20.868 1.00 82.56 276 CYS A O 1
ATOM 2280 N N . LYS A 1 277 ? -5.427 18.347 21.386 1.00 80.69 277 LYS A N 1
ATOM 2281 C CA . LYS A 1 277 ? -5.419 16.892 21.628 1.00 80.69 277 LYS A CA 1
ATOM 2282 C C . LYS A 1 277 ? -5.357 16.046 20.346 1.00 80.69 277 LYS A C 1
ATOM 2284 O O . LYS A 1 277 ? -5.055 14.849 20.404 1.00 80.69 277 LYS A O 1
ATOM 2289 N N . SER A 1 278 ? -5.651 16.643 19.181 1.00 80.81 278 SER A N 1
ATOM 2290 C CA . SER A 1 278 ? -5.797 15.949 17.891 1.00 80.81 278 SER A CA 1
ATOM 2291 C C . SER A 1 278 ? -5.157 16.698 16.719 1.00 80.81 278 SER A C 1
ATOM 2293 O O . SER A 1 278 ? -5.395 17.885 16.512 1.00 80.81 278 SER A O 1
ATOM 2295 N N . SER A 1 279 ? -4.444 15.958 15.866 1.00 80.44 279 SER A N 1
ATOM 2296 C CA . SER A 1 279 ? -3.864 16.457 14.610 1.00 80.44 279 SER A CA 1
ATOM 2297 C C . SER A 1 279 ? -4.906 17.082 13.670 1.00 80.44 279 SER A C 1
ATOM 2299 O O . SER A 1 279 ? -4.599 18.050 12.970 1.00 80.44 279 SER A O 1
ATOM 2301 N N . SER A 1 280 ? -6.141 16.567 13.650 1.00 79.12 280 SER A N 1
ATOM 2302 C CA . SER A 1 280 ? -7.214 17.135 12.824 1.00 79.12 280 SER A CA 1
ATOM 2303 C C . SER A 1 280 ? -7.621 18.523 13.314 1.00 79.12 280 SER A C 1
ATOM 2305 O O . SER A 1 280 ? -7.791 19.424 12.499 1.00 79.12 280 SER A O 1
ATOM 2307 N N . THR A 1 281 ? -7.702 18.717 14.633 1.00 83.81 281 THR A N 1
ATOM 2308 C CA . THR A 1 281 ? -7.999 20.017 15.245 1.00 83.81 281 THR A CA 1
ATOM 2309 C C . THR A 1 281 ? -6.885 21.021 14.961 1.00 83.81 281 THR A C 1
ATOM 2311 O O . THR A 1 281 ? -7.183 22.130 14.531 1.00 83.81 281 THR A O 1
ATOM 2314 N N . LEU A 1 282 ? -5.612 20.617 15.073 1.00 81.69 282 LEU A N 1
ATOM 2315 C CA . LEU A 1 282 ? -4.481 21.474 14.697 1.00 81.69 282 LEU A CA 1
ATOM 2316 C C . LEU A 1 282 ? -4.534 21.868 13.215 1.00 81.69 282 LEU A C 1
ATOM 2318 O O . LEU A 1 282 ? -4.266 23.012 12.860 1.00 81.69 282 LEU A O 1
ATOM 2322 N N . SER A 1 283 ? -4.891 20.926 12.340 1.00 78.00 283 SER A N 1
ATOM 2323 C CA . SER A 1 283 ? -5.000 21.185 10.900 1.00 78.00 283 SER A CA 1
ATOM 2324 C C . SER A 1 283 ? -6.103 22.199 10.587 1.00 78.00 283 SER A C 1
ATOM 2326 O O . SER A 1 283 ? -5.901 23.074 9.749 1.00 78.00 283 SER A O 1
ATOM 2328 N N . LEU A 1 284 ? -7.249 22.111 11.274 1.00 79.25 284 LEU A N 1
ATOM 2329 C CA . LEU A 1 284 ? -8.331 23.092 11.156 1.00 79.25 284 LEU A CA 1
ATOM 2330 C C . LEU A 1 284 ? -7.914 24.448 11.724 1.00 79.25 284 LEU A C 1
ATOM 2332 O O . LEU A 1 284 ? -8.086 25.449 11.042 1.00 79.25 284 LEU A O 1
ATOM 2336 N N . HIS A 1 285 ? -7.304 24.482 12.910 1.00 80.69 285 HIS A N 1
ATOM 2337 C CA . HIS A 1 285 ? -6.766 25.705 13.503 1.00 80.69 285 HIS A CA 1
ATOM 2338 C C . HIS A 1 285 ? -5.802 26.413 12.539 1.00 80.69 285 HIS A C 1
ATOM 2340 O O . HIS A 1 285 ? -5.994 27.581 12.220 1.00 80.69 285 HIS A O 1
ATOM 2346 N N . ARG A 1 286 ? -4.833 25.687 11.967 1.00 78.06 286 ARG A N 1
ATOM 2347 C CA . ARG A 1 286 ? -3.912 26.245 10.966 1.00 78.06 286 ARG A CA 1
ATOM 2348 C C . ARG A 1 286 ? -4.643 26.762 9.731 1.00 78.06 286 ARG A C 1
ATOM 2350 O O . ARG A 1 286 ? -4.258 27.786 9.181 1.00 78.06 286 ARG A O 1
ATOM 2357 N N . LYS A 1 287 ? -5.690 26.062 9.291 1.00 74.25 287 LYS A N 1
ATOM 2358 C CA . LYS A 1 287 ? -6.478 26.454 8.121 1.00 74.25 287 LYS A CA 1
ATOM 2359 C C . LYS A 1 287 ? -7.326 27.708 8.368 1.00 74.25 287 LYS A C 1
ATOM 2361 O O . LYS A 1 287 ? -7.425 28.523 7.465 1.00 74.25 287 LYS A O 1
ATOM 2366 N N . PHE A 1 288 ? -7.929 27.854 9.544 1.00 79.50 288 PHE A N 1
ATOM 2367 C CA . PHE A 1 288 ? -8.858 28.952 9.829 1.00 79.50 288 PHE A CA 1
ATOM 2368 C C . PHE A 1 288 ? -8.191 30.181 10.442 1.00 79.50 288 PHE A C 1
ATOM 2370 O O . PHE A 1 288 ? -8.618 31.283 10.144 1.00 79.50 288 PHE A O 1
ATOM 2377 N N . ILE A 1 289 ? -7.158 30.000 11.267 1.00 78.19 289 ILE A N 1
ATOM 2378 C CA . ILE A 1 289 ? -6.522 31.091 12.020 1.00 78.19 289 ILE A CA 1
ATOM 2379 C C . ILE A 1 289 ? -5.291 31.642 11.290 1.00 78.19 289 ILE A C 1
ATOM 2381 O O . ILE A 1 289 ? -5.043 32.841 11.314 1.00 78.19 289 ILE A O 1
ATOM 2385 N N . HIS A 1 290 ? -4.524 30.785 10.605 1.00 74.50 290 HIS A N 1
ATOM 2386 C CA . HIS A 1 290 ? -3.292 31.201 9.914 1.00 74.50 290 HIS A CA 1
ATOM 2387 C C . HIS A 1 290 ? -3.427 31.297 8.389 1.00 74.50 290 HIS A C 1
ATOM 2389 O O . HIS A 1 290 ? -2.546 31.841 7.735 1.00 74.50 290 HIS A O 1
ATOM 2395 N N . ASN A 1 291 ? -4.515 30.786 7.810 1.00 65.50 291 ASN A N 1
ATOM 2396 C CA . ASN A 1 291 ? -4.761 30.780 6.365 1.00 65.50 291 ASN A CA 1
ATOM 2397 C C . ASN A 1 291 ? -5.986 31.649 6.016 1.00 65.50 291 ASN A C 1
ATOM 2399 O O . ASN A 1 291 ? -6.927 31.201 5.361 1.00 65.50 291 ASN A O 1
ATOM 2403 N N . HIS A 1 292 ? -5.973 32.919 6.427 1.00 55.53 292 HIS A N 1
ATOM 2404 C CA . HIS A 1 292 ? -6.890 33.921 5.879 1.00 55.53 292 HIS A CA 1
ATOM 2405 C C . HIS A 1 292 ? -6.421 34.309 4.468 1.00 55.53 292 HIS A C 1
ATOM 2407 O O . HIS A 1 292 ? -5.568 35.177 4.318 1.00 55.53 292 HIS A O 1
ATOM 2413 N N . GLY A 1 293 ? -6.936 33.647 3.423 1.00 48.06 293 GLY A N 1
ATOM 2414 C CA . GLY A 1 293 ? -6.689 34.131 2.056 1.00 48.06 293 GLY A CA 1
ATOM 2415 C C . GLY A 1 293 ? -6.864 33.184 0.872 1.00 48.06 293 GLY A C 1
ATOM 2416 O O . GLY A 1 293 ? -6.606 33.614 -0.248 1.00 48.06 293 GLY A O 1
ATOM 2417 N N . LYS A 1 294 ? -7.300 31.926 1.033 1.00 43.88 294 LYS A N 1
ATOM 2418 C CA . LYS A 1 294 ? -7.737 31.118 -0.126 1.00 43.88 294 LYS A CA 1
ATOM 2419 C C . LYS A 1 294 ? -9.058 30.409 0.161 1.00 43.88 294 LYS A C 1
ATOM 2421 O O . LYS A 1 294 ? -9.091 29.364 0.805 1.00 43.88 294 LYS A O 1
ATOM 2426 N N . ASN A 1 295 ? -10.111 31.073 -0.319 1.00 39.59 295 ASN A N 1
ATOM 2427 C CA . ASN A 1 295 ? -11.495 30.656 -0.536 1.00 39.59 295 ASN A CA 1
ATOM 2428 C C . ASN A 1 295 ? -11.793 29.157 -0.411 1.00 39.59 295 ASN A C 1
ATOM 2430 O O . ASN A 1 295 ? -11.127 28.342 -1.045 1.00 39.59 295 ASN A O 1
ATOM 2434 N N . LEU A 1 296 ? -12.869 28.838 0.318 1.00 35.53 296 LEU A N 1
ATOM 2435 C CA . LEU A 1 296 ? -13.867 27.813 -0.023 1.00 35.53 296 LEU A CA 1
ATOM 2436 C C . LEU A 1 296 ? -14.979 27.840 1.036 1.00 35.53 296 LEU A C 1
ATOM 2438 O O . LEU A 1 296 ? -14.894 27.123 2.030 1.00 35.53 296 LEU A O 1
ATOM 2442 N N . THR A 1 297 ? -15.951 28.729 0.819 1.00 33.53 297 THR A N 1
ATOM 2443 C CA . THR A 1 297 ? -17.402 28.484 0.681 1.00 33.53 297 THR A CA 1
ATOM 2444 C C . THR A 1 297 ? -18.162 29.696 1.212 1.00 33.53 297 THR A C 1
ATOM 2446 O O . THR A 1 297 ? -18.458 29.768 2.403 1.00 33.53 297 THR A O 1
ATOM 2449 N N . ASP A 1 298 ? -18.485 30.622 0.309 1.00 36.62 298 ASP A N 1
ATOM 2450 C CA . ASP A 1 298 ? -19.625 31.514 0.475 1.00 36.62 298 ASP A CA 1
ATOM 2451 C C . ASP A 1 298 ? -20.884 30.659 0.632 1.00 36.62 298 ASP A C 1
ATOM 2453 O O . ASP A 1 298 ? -21.323 29.982 -0.297 1.00 36.62 298 ASP A O 1
ATOM 2457 N N . HIS A 1 299 ? -21.451 30.669 1.830 1.00 32.75 299 HIS A N 1
ATOM 2458 C CA . HIS A 1 299 ? -22.864 30.402 2.033 1.00 32.75 299 HIS A CA 1
ATOM 2459 C C . HIS A 1 299 ? -23.335 31.343 3.144 1.00 32.75 299 HIS A C 1
ATOM 2461 O O . HIS A 1 299 ? -22.888 31.195 4.285 1.00 32.75 299 HIS A O 1
ATOM 2467 N N . PRO A 1 300 ? -24.194 32.330 2.842 1.00 37.50 300 PRO A N 1
ATOM 2468 C CA . PRO A 1 300 ? -24.698 33.241 3.852 1.00 37.50 300 PRO A CA 1
ATOM 2469 C C . PRO A 1 300 ? -25.712 32.489 4.716 1.00 37.50 300 PRO A C 1
ATOM 2471 O O . PRO A 1 300 ? -26.847 32.258 4.308 1.00 37.50 300 PRO A O 1
ATOM 2474 N N . LEU A 1 301 ? -25.300 32.082 5.915 1.00 33.16 301 LEU A N 1
ATOM 2475 C CA . LEU A 1 301 ? -26.243 31.757 6.979 1.00 33.16 301 LEU A CA 1
ATOM 2476 C C . LEU A 1 301 ? -26.584 33.067 7.687 1.00 33.16 301 LEU A C 1
ATOM 2478 O O . LEU A 1 301 ? -25.849 33.523 8.560 1.00 33.16 301 LEU A O 1
ATOM 2482 N N . GLN A 1 302 ? -27.691 33.681 7.269 1.00 36.19 302 GLN A N 1
ATOM 2483 C CA . GLN A 1 302 ? -28.391 34.663 8.090 1.00 36.19 302 GLN A CA 1
ATOM 2484 C C . GLN A 1 302 ? -28.825 33.957 9.382 1.00 36.19 302 GLN A C 1
ATOM 2486 O O . GLN A 1 302 ? -29.625 33.023 9.349 1.00 36.19 302 GLN A O 1
ATOM 2491 N N . ILE A 1 303 ? -28.261 34.373 10.512 1.00 36.62 303 ILE A N 1
ATOM 2492 C CA . ILE A 1 303 ? -28.759 34.019 11.841 1.00 36.62 303 ILE A CA 1
ATOM 2493 C C . ILE A 1 303 ? -29.702 35.163 12.242 1.00 36.62 303 ILE A C 1
ATOM 2495 O O . ILE A 1 303 ? -29.232 36.300 12.284 1.00 36.62 303 ILE A O 1
ATOM 2499 N N . PRO A 1 304 ? -31.002 34.921 12.487 1.00 36.75 304 PRO A N 1
ATOM 2500 C CA . PRO A 1 304 ? -31.893 35.963 12.983 1.00 36.75 304 PRO A CA 1
ATOM 2501 C C . PRO A 1 304 ? -31.507 36.361 14.414 1.00 36.75 304 PRO A C 1
ATOM 2503 O O . PRO A 1 304 ? -31.086 35.523 15.219 1.00 36.75 304 PRO A O 1
ATOM 2506 N N . ASP A 1 305 ? -31.619 37.660 14.682 1.00 34.75 305 ASP A N 1
ATOM 2507 C CA . ASP A 1 305 ? -31.186 38.334 15.903 1.00 34.75 305 ASP A CA 1
ATOM 2508 C C . ASP A 1 305 ? -31.945 37.833 17.147 1.00 34.75 305 ASP A C 1
ATOM 2510 O O . ASP A 1 305 ? -33.139 37.534 17.107 1.00 34.75 305 ASP A O 1
ATOM 2514 N N . LYS A 1 306 ? -31.237 37.726 18.271 1.00 44.34 306 LYS A N 1
ATOM 2515 C CA . LYS A 1 306 ? -31.722 37.191 19.553 1.00 44.34 306 LYS A CA 1
ATOM 2516 C C . LYS A 1 306 ? -32.184 38.324 20.478 1.00 44.34 306 LYS A C 1
ATOM 2518 O O . LYS A 1 306 ? -31.745 38.390 21.619 1.00 44.34 306 LYS A O 1
ATOM 2523 N N . ASN A 1 307 ? -33.067 39.202 20.005 1.00 48.53 307 ASN A N 1
ATOM 2524 C CA . ASN A 1 307 ? -33.583 40.317 20.811 1.00 48.53 307 ASN A CA 1
ATOM 2525 C C . ASN A 1 307 ? -35.078 40.629 20.579 1.00 48.53 307 ASN A C 1
ATOM 2527 O O . ASN A 1 307 ? -35.461 41.788 20.524 1.00 48.53 307 ASN A O 1
ATOM 2531 N N . GLU A 1 308 ? -35.942 39.608 20.511 1.00 48.34 308 GLU A N 1
ATOM 2532 C CA . GLU A 1 308 ? -37.411 39.797 20.556 1.00 48.34 308 GLU A CA 1
ATOM 2533 C C . GLU A 1 308 ? -38.154 38.705 21.355 1.00 48.34 308 GLU A C 1
ATOM 2535 O O . GLU A 1 308 ? -39.163 38.181 20.905 1.00 48.34 308 GLU A O 1
ATOM 2540 N N . LEU A 1 309 ? -37.683 38.326 22.551 1.00 42.38 309 LEU A N 1
ATOM 2541 C CA . LEU A 1 309 ? -38.511 37.553 23.504 1.00 42.38 309 LEU A CA 1
ATOM 2542 C C . LEU A 1 309 ? -38.233 37.930 24.967 1.00 42.38 309 LEU A C 1
ATOM 2544 O O . LEU A 1 309 ? -38.041 37.064 25.816 1.00 42.38 309 LEU A O 1
ATOM 2548 N N . LEU A 1 310 ? -38.213 39.230 25.257 1.00 43.62 310 LEU A N 1
ATOM 2549 C CA . LEU A 1 310 ? -38.474 39.779 26.592 1.00 43.62 310 LEU A CA 1
ATOM 2550 C C . LEU A 1 310 ? -39.192 41.128 26.427 1.00 43.62 310 LEU A C 1
ATOM 2552 O O . LEU A 1 310 ? -38.593 42.190 26.574 1.00 43.62 310 LEU A O 1
ATOM 2556 N N . ASN A 1 311 ? -40.459 41.038 26.022 1.00 37.16 311 ASN A N 1
ATOM 2557 C CA . ASN A 1 311 ? -41.594 41.863 26.447 1.00 37.16 311 ASN A CA 1
ATOM 2558 C C . ASN A 1 311 ? -42.881 41.162 26.011 1.00 37.16 311 ASN A C 1
ATOM 2560 O O . ASN A 1 311 ? -42.922 40.689 24.855 1.00 37.16 311 ASN A O 1
#

Radius of gyration: 34.04 Å; chains: 1; bounding box: 85×70×88 Å

pLDDT: mean 73.26, std 13.03, range [32.75, 90.12]

Organism: Tigriopus californicus (NCBI:txid6832)